Protein AF-A0A2G2YKX2-F1 (afdb_monomer)

InterPro domains:
  IPR011990 Tetratricopeptide-like helical domain superfamily [G3DSA:1.25.40.10] (75-185)
  IPR011990 Tetratricopeptide-like helical domain superfamily [SSF48452] (87-201)
  IPR019734 Tetratricopeptide repeat [PF00515] (93-121)
  IPR019734 Tetratricopeptide repeat [PS50005] (89-122)
  IPR019734 Tetratricopeptide repeat [PS50005] (154-187)
  IPR019734 Tetratricopeptide repeat [SM00028] (89-122)
  IPR019734 Tetratricopeptide repeat [SM00028] (123-153)
  IPR019734 Tetratricopeptide repeat [SM00028] (154-187)

Foldseek 3Di:
DPVVPVVVVVVVVVVVVVVVVVVVVVVVVVPPDDDDDDDDDDDDDDDDDDDDDDDDDDDDDDDDDDDDDDDPPPVVVVVPPDCPPPPALVVLQVQLVVCVVVVVLVSSLVSLVSSCVRPNELSSLLSNLVSCVSVVHQNLVSLVSSCVRPVLPLSSLQSNLSNCVSVVVLVSSLVSLVSSCVSPVPDVVSVVSNVVSVVVVVVVVVVVVVVVVVVVVPPDDDDDDDDDDDDDDDDDDDDDDDDDDDDDDDDDDDDDDDDDDD

Mean predicted aligned error: 20.54 Å

Structure (mmCIF, N/CA/C/O backbone):
data_AF-A0A2G2YKX2-F1
#
_entry.id   AF-A0A2G2YKX2-F1
#
loop_
_atom_site.group_PDB
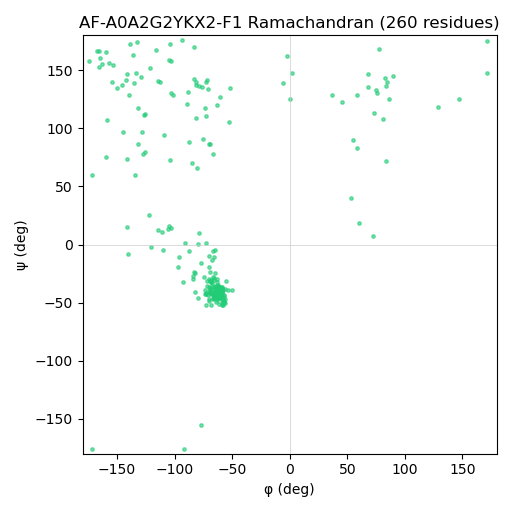_atom_site.id
_atom_site.type_symbol
_atom_site.label_atom_id
_atom_site.label_alt_id
_atom_site.label_comp_id
_atom_site.label_asym_id
_atom_site.label_entity_id
_atom_site.label_seq_id
_atom_site.pdbx_PDB_ins_code
_atom_site.Cartn_x
_atom_site.Cartn_y
_atom_site.Cartn_z
_atom_site.occupancy
_atom_site.B_iso_or_equiv
_atom_site.auth_seq_id
_atom_site.auth_comp_id
_atom_site.auth_asym_id
_atom_site.auth_atom_id
_atom_site.pdbx_PDB_model_num
ATOM 1 N N . MET A 1 1 ? -59.269 -16.363 -5.639 1.00 52.59 1 MET A N 1
ATOM 2 C CA . MET A 1 1 ? -58.514 -15.248 -6.258 1.00 52.59 1 MET A CA 1
ATOM 3 C C . MET A 1 1 ? -57.031 -15.591 -6.157 1.00 52.59 1 MET A C 1
ATOM 5 O O . MET A 1 1 ? -56.398 -15.170 -5.204 1.00 52.59 1 MET A O 1
ATOM 9 N N . GLU A 1 2 ? -56.490 -16.406 -7.067 1.00 57.94 2 GLU A N 1
ATOM 10 C CA . GLU A 1 2 ? -55.123 -16.969 -6.911 1.00 57.94 2 GLU A CA 1
ATOM 11 C C . GLU A 1 2 ? -54.152 -16.589 -8.044 1.00 57.94 2 GLU A C 1
ATOM 13 O O . GLU A 1 2 ? -52.959 -16.848 -7.960 1.00 57.94 2 GLU A O 1
ATOM 18 N N . ILE A 1 3 ? -54.629 -15.852 -9.052 1.00 59.69 3 ILE A N 1
ATOM 19 C CA . ILE A 1 3 ? -53.889 -15.482 -10.276 1.00 59.69 3 ILE A CA 1
ATOM 20 C C . ILE A 1 3 ? -52.683 -14.542 -10.000 1.00 59.69 3 ILE A C 1
ATOM 22 O O . ILE A 1 3 ? -51.842 -14.315 -10.865 1.00 59.69 3 ILE A O 1
ATOM 26 N N . SER A 1 4 ? -52.562 -13.992 -8.786 1.00 70.00 4 SER A N 1
ATOM 27 C CA . SER A 1 4 ? -51.547 -12.985 -8.435 1.00 70.00 4 SER A CA 1
ATOM 28 C C . SER A 1 4 ? -50.122 -13.532 -8.278 1.00 70.00 4 SER A C 1
ATOM 30 O O . SER A 1 4 ? -49.172 -12.771 -8.457 1.00 70.00 4 SER A O 1
ATOM 32 N N . SER A 1 5 ? -49.952 -14.805 -7.902 1.00 75.25 5 SER A N 1
ATOM 33 C CA . SER A 1 5 ? -48.622 -15.374 -7.613 1.00 75.25 5 SER A CA 1
ATOM 34 C C . SER A 1 5 ? -47.871 -15.749 -8.894 1.00 75.25 5 SER A C 1
ATOM 36 O O . SER A 1 5 ? -46.717 -15.364 -9.086 1.00 75.25 5 SER A O 1
ATOM 38 N N . ASP A 1 6 ? -48.556 -16.420 -9.822 1.00 82.00 6 ASP A N 1
ATOM 39 C CA . ASP A 1 6 ? -47.943 -16.945 -11.047 1.00 82.00 6 ASP A CA 1
ATOM 40 C C . ASP A 1 6 ? -47.476 -15.831 -11.990 1.00 82.00 6 ASP A C 1
ATOM 42 O O . ASP A 1 6 ? -46.405 -15.929 -12.586 1.00 82.00 6 ASP A O 1
ATOM 46 N N . ILE A 1 7 ? -48.226 -14.725 -12.063 1.00 86.38 7 ILE A N 1
ATOM 47 C CA . ILE A 1 7 ? -47.833 -13.535 -12.833 1.00 86.38 7 ILE A CA 1
ATOM 48 C C . ILE A 1 7 ? -46.569 -12.895 -12.237 1.00 86.38 7 ILE A C 1
ATOM 50 O O . ILE A 1 7 ? -45.682 -12.481 -12.983 1.00 86.38 7 ILE A O 1
ATOM 54 N N . CYS A 1 8 ? -46.450 -12.848 -10.906 1.00 82.00 8 CYS A N 1
ATOM 55 C CA . CYS A 1 8 ? -45.272 -12.301 -10.233 1.00 82.00 8 CYS A CA 1
ATOM 56 C C . CYS A 1 8 ? -44.025 -13.164 -10.502 1.00 82.00 8 CYS A C 1
ATOM 58 O O . CYS A 1 8 ? -42.977 -12.644 -10.889 1.00 82.00 8 CYS A O 1
ATOM 60 N N . ASN A 1 9 ? -44.166 -14.490 -10.407 1.00 86.00 9 ASN A N 1
ATOM 61 C CA . ASN A 1 9 ? -43.097 -15.442 -10.720 1.00 86.00 9 ASN A CA 1
ATOM 62 C C . ASN A 1 9 ? -42.684 -15.382 -12.203 1.00 86.00 9 ASN A C 1
ATOM 64 O O . ASN A 1 9 ? -41.491 -15.381 -12.508 1.00 86.00 9 ASN A O 1
ATOM 68 N N . ALA A 1 10 ? -43.643 -15.270 -13.129 1.00 89.94 10 ALA A N 1
ATOM 69 C CA . ALA A 1 10 ? -43.367 -15.133 -14.559 1.00 89.94 10 ALA A CA 1
ATOM 70 C C . ALA A 1 10 ? -42.617 -13.829 -14.891 1.00 89.94 10 ALA A C 1
ATOM 72 O O . ALA A 1 10 ? -41.662 -13.849 -15.669 1.00 89.94 10 ALA A O 1
ATOM 73 N N . LEU A 1 11 ? -42.998 -12.707 -14.268 1.00 90.69 11 LEU A N 1
ATOM 74 C CA . LEU A 1 11 ? -42.295 -11.426 -14.402 1.00 90.69 11 LEU A CA 1
ATOM 75 C C . LEU A 1 11 ? -40.868 -11.490 -13.841 1.00 90.69 11 LEU A C 1
ATOM 77 O O . LEU A 1 11 ? -39.947 -10.951 -14.456 1.00 90.69 11 LEU A O 1
ATOM 81 N N . TRP A 1 12 ? -40.663 -12.177 -12.714 1.00 91.06 12 TRP A N 1
ATOM 82 C CA . TRP A 1 12 ? -39.336 -12.347 -12.118 1.00 91.06 12 TRP A CA 1
ATOM 83 C C . TRP A 1 12 ? -38.421 -13.225 -12.987 1.00 91.06 12 TRP A C 1
ATOM 85 O O . TRP A 1 12 ? -37.267 -12.870 -13.220 1.00 91.06 12 TRP A O 1
ATOM 95 N N . MET A 1 13 ? -38.954 -14.307 -13.566 1.00 93.25 13 MET A N 1
ATOM 96 C CA . MET A 1 13 ? -38.232 -15.139 -14.537 1.00 93.25 13 MET A CA 1
ATOM 97 C C . MET A 1 13 ? -37.865 -14.368 -15.814 1.00 93.25 13 MET A C 1
ATOM 99 O O . MET A 1 13 ? -36.729 -14.460 -16.278 1.00 93.25 13 MET A O 1
ATOM 103 N N . LEU A 1 14 ? -38.785 -13.565 -16.362 1.00 93.81 14 LEU A N 1
ATOM 104 C CA . LEU A 1 14 ? -38.508 -12.693 -17.512 1.00 93.81 14 LEU A CA 1
ATOM 105 C C . LEU A 1 14 ? -37.400 -11.675 -17.209 1.00 93.81 14 LEU A C 1
ATOM 107 O O . LEU A 1 14 ? -36.503 -11.484 -18.030 1.00 93.81 14 LEU A O 1
ATOM 111 N N . LEU A 1 15 ? -37.420 -11.066 -16.020 1.00 94.06 15 LEU A N 1
ATOM 112 C CA . LEU A 1 15 ? -36.381 -10.135 -15.580 1.00 94.06 15 LEU A CA 1
ATOM 113 C C . LEU A 1 15 ? -35.004 -10.816 -15.490 1.00 94.06 15 LEU A C 1
ATOM 115 O O . LEU A 1 15 ? -34.021 -10.269 -15.989 1.00 94.06 15 LEU A O 1
ATOM 119 N N . LEU A 1 16 ? -34.934 -12.023 -14.919 1.00 93.94 16 LEU A N 1
ATOM 120 C CA . LEU A 1 16 ? -33.696 -12.808 -14.841 1.00 93.94 16 LEU A CA 1
ATOM 121 C C . LEU A 1 16 ? -33.158 -13.186 -16.232 1.00 93.94 16 LEU A C 1
ATOM 123 O O . LEU A 1 16 ? -31.957 -13.060 -16.470 1.00 93.94 16 LEU A O 1
ATOM 127 N N . PHE A 1 17 ? -34.028 -13.572 -17.171 1.00 94.44 17 PHE A N 1
ATOM 128 C CA . PHE A 1 17 ? -33.633 -13.856 -18.557 1.00 94.44 17 PHE A CA 1
ATOM 129 C C . PHE A 1 17 ? -33.062 -12.624 -19.273 1.00 94.44 17 PHE A C 1
ATOM 131 O O . PHE A 1 17 ? -32.029 -12.730 -19.937 1.00 94.44 17 PHE A O 1
ATOM 138 N N . VAL A 1 18 ? -33.679 -11.447 -19.110 1.00 94.94 18 VAL A N 1
ATOM 139 C CA . VAL A 1 18 ? -33.163 -10.192 -19.689 1.00 94.94 18 VAL A CA 1
ATOM 140 C C . VAL A 1 18 ? -31.805 -9.823 -19.083 1.00 94.94 18 VAL A C 1
ATOM 142 O O . VAL A 1 18 ? -30.887 -9.470 -19.821 1.00 94.94 18 VAL A O 1
ATOM 145 N N . ILE A 1 19 ? -31.634 -9.964 -17.764 1.00 94.06 19 ILE A N 1
ATOM 146 C CA . ILE A 1 19 ? -30.350 -9.708 -17.088 1.00 94.06 19 ILE A CA 1
ATOM 147 C C . ILE A 1 19 ? -29.257 -10.664 -17.595 1.00 94.06 19 ILE A C 1
ATOM 149 O O . ILE A 1 19 ? -28.168 -10.212 -17.945 1.00 94.06 19 ILE A O 1
ATOM 153 N N . MET A 1 20 ? -29.545 -11.966 -17.705 1.00 91.00 20 MET A N 1
ATOM 154 C CA . MET A 1 20 ? -28.597 -12.958 -18.235 1.00 91.00 20 MET A CA 1
ATOM 155 C C . MET A 1 20 ? -28.196 -12.658 -19.688 1.00 91.00 20 MET A C 1
ATOM 157 O O . MET A 1 20 ? -27.015 -12.741 -20.029 1.00 91.00 20 MET A O 1
ATOM 161 N N . PHE A 1 21 ? -29.153 -12.257 -20.532 1.00 93.62 21 PHE A N 1
ATOM 162 C CA . PHE A 1 21 ? -28.887 -11.893 -21.925 1.00 93.62 21 PHE A CA 1
ATOM 163 C C . PHE A 1 21 ? -28.009 -10.637 -22.039 1.00 93.62 21 PHE A C 1
ATOM 165 O O . PHE A 1 21 ? -27.052 -10.624 -22.813 1.00 93.62 21 PHE A O 1
ATOM 172 N N . LEU A 1 22 ? -28.270 -9.610 -21.222 1.00 91.38 22 LEU A N 1
ATOM 173 C CA . LEU A 1 22 ? -27.451 -8.393 -21.176 1.00 91.38 22 LEU A CA 1
ATOM 174 C C . LEU A 1 22 ? -26.022 -8.672 -20.685 1.00 91.38 22 LEU A C 1
ATOM 176 O O . LEU A 1 22 ? -25.074 -8.162 -21.276 1.00 91.38 22 LEU A O 1
ATOM 180 N N . ILE A 1 23 ? -25.844 -9.523 -19.667 1.00 88.50 23 ILE A N 1
ATOM 181 C CA . ILE A 1 23 ? -24.511 -9.939 -19.194 1.00 88.50 23 ILE A CA 1
ATOM 182 C C . ILE A 1 23 ? -23.748 -10.677 -20.305 1.00 88.50 23 ILE A C 1
ATOM 184 O O . ILE A 1 23 ? -22.579 -10.381 -20.549 1.00 88.50 23 ILE A O 1
ATOM 188 N N . SER A 1 24 ? -24.409 -11.592 -21.023 1.00 85.50 24 SER A N 1
ATOM 189 C CA . SER A 1 24 ? -23.789 -12.309 -22.144 1.00 85.50 24 SER A CA 1
ATOM 190 C C . SER A 1 24 ? -23.419 -11.377 -23.304 1.00 85.50 24 SER A C 1
ATOM 192 O O . SER A 1 24 ? -22.368 -11.563 -23.914 1.00 85.50 24 SER A O 1
ATOM 194 N N . ALA A 1 25 ? -24.245 -10.370 -23.604 1.00 83.31 25 ALA A N 1
ATOM 195 C CA . ALA A 1 25 ? -23.952 -9.375 -24.635 1.00 83.31 25 ALA A CA 1
ATOM 196 C C . ALA A 1 25 ? -22.748 -8.493 -24.257 1.00 83.31 25 ALA A C 1
ATOM 198 O O . ALA A 1 25 ? -21.866 -8.275 -25.086 1.00 83.31 25 ALA A O 1
ATOM 199 N N . VAL A 1 26 ? -22.661 -8.046 -22.998 1.00 82.25 26 VAL A N 1
ATOM 200 C CA . VAL A 1 26 ? -21.520 -7.258 -22.496 1.00 82.25 26 VAL A CA 1
ATOM 201 C C . VAL A 1 26 ? -20.217 -8.065 -22.545 1.00 82.25 26 VAL A C 1
ATOM 203 O O . VAL A 1 26 ? -19.212 -7.543 -23.016 1.00 82.25 26 VAL A O 1
ATOM 206 N N . LEU A 1 27 ? -20.235 -9.344 -22.152 1.00 74.38 27 LEU A N 1
ATOM 207 C CA . LEU A 1 27 ? -19.062 -10.229 -22.244 1.00 74.38 27 LEU A CA 1
ATOM 208 C C . LEU A 1 27 ? -18.637 -10.531 -23.692 1.00 74.38 27 LEU A C 1
ATOM 210 O O . LEU A 1 27 ? -17.460 -10.791 -23.947 1.00 74.38 27 LEU A O 1
ATOM 214 N N . CYS A 1 28 ? -19.575 -10.500 -24.643 1.00 72.31 28 CYS A N 1
ATOM 215 C CA . CYS A 1 28 ? -19.275 -10.677 -26.063 1.00 72.31 28 CYS A CA 1
ATOM 216 C C . CYS A 1 28 ? -18.586 -9.434 -26.653 1.00 72.31 28 CYS A C 1
ATOM 218 O O . CYS A 1 28 ? -17.628 -9.568 -27.408 1.00 72.31 28 CYS A O 1
ATOM 220 N N . LEU A 1 29 ? -19.0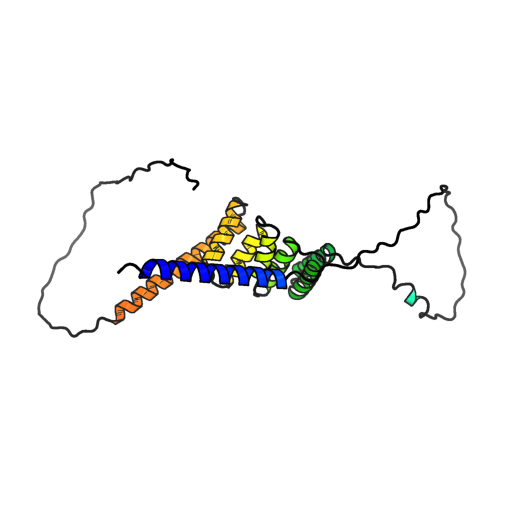16 -8.231 -26.251 1.00 68.62 29 LEU A N 1
ATOM 221 C CA . LEU A 1 29 ? -18.443 -6.953 -26.697 1.00 68.62 29 LEU A CA 1
ATOM 222 C C . LEU A 1 29 ? -17.029 -6.672 -26.152 1.00 68.62 29 LEU A C 1
ATOM 224 O O . LEU A 1 29 ? -16.381 -5.734 -26.605 1.00 68.62 29 LEU A O 1
ATOM 228 N N . THR A 1 30 ? -16.529 -7.470 -25.203 1.00 58.44 30 THR A N 1
ATOM 229 C CA . THR A 1 30 ? -15.171 -7.345 -24.642 1.00 58.44 30 THR A CA 1
ATOM 230 C C . THR A 1 30 ? -14.180 -8.390 -25.171 1.00 58.44 30 THR A C 1
ATOM 232 O O . THR A 1 30 ? -13.128 -8.581 -24.564 1.00 58.44 30 THR A O 1
ATOM 235 N N . ARG A 1 31 ? -14.503 -9.117 -26.256 1.00 51.22 31 ARG A N 1
ATOM 236 C CA . ARG A 1 31 ? -13.701 -10.263 -26.739 1.00 51.22 31 ARG A CA 1
ATOM 237 C C . ARG A 1 31 ? -13.185 -10.150 -28.183 1.00 51.22 31 ARG A C 1
ATOM 239 O O . ARG A 1 31 ? -12.881 -11.169 -28.798 1.00 51.22 31 ARG A O 1
ATOM 246 N N . GLU A 1 32 ? -13.028 -8.939 -28.703 1.00 51.12 32 GLU A N 1
ATOM 247 C CA . GLU A 1 32 ? -12.446 -8.691 -30.031 1.00 51.12 32 GLU A CA 1
ATOM 248 C C . GLU A 1 32 ? -11.293 -7.683 -29.946 1.00 51.12 32 GLU A C 1
ATOM 250 O O . GLU A 1 32 ? -11.481 -6.512 -30.240 1.00 51.12 32 GLU A O 1
ATOM 255 N N . ASP A 1 33 ? -10.113 -8.147 -29.505 1.00 42.50 33 ASP A N 1
ATOM 256 C CA . ASP A 1 33 ? -8.808 -7.552 -29.866 1.00 42.50 33 ASP A CA 1
ATOM 257 C C . ASP A 1 33 ? -7.621 -8.422 -29.381 1.00 42.50 33 ASP A C 1
ATOM 259 O O . ASP A 1 33 ? -6.797 -7.998 -28.573 1.00 42.50 33 ASP A O 1
ATOM 263 N N . TRP A 1 34 ? -7.522 -9.684 -29.837 1.00 43.91 34 TRP A N 1
ATOM 264 C CA . TRP A 1 34 ? -6.248 -10.438 -29.781 1.00 43.91 34 TRP A CA 1
ATOM 265 C C . TRP A 1 34 ? -6.187 -11.621 -30.765 1.00 43.91 34 TRP A C 1
ATOM 267 O O . TRP A 1 34 ? -6.279 -12.794 -30.400 1.00 43.91 34 TRP A O 1
ATOM 277 N N . SER A 1 35 ? -5.996 -11.308 -32.046 1.00 41.47 35 SER A N 1
ATOM 278 C CA . SER A 1 35 ? -5.557 -12.269 -33.065 1.00 41.47 35 SER A CA 1
ATOM 279 C C . SER A 1 35 ? -4.846 -11.539 -34.204 1.00 41.47 35 SER A C 1
ATOM 281 O O . SER A 1 35 ? -5.329 -10.499 -34.639 1.00 41.47 35 SER A O 1
ATOM 283 N N . HIS A 1 36 ? -3.752 -12.132 -34.704 1.00 36.31 36 HIS A N 1
ATOM 284 C CA . HIS A 1 36 ? -2.700 -11.527 -35.544 1.00 36.31 36 HIS A CA 1
ATOM 285 C C . HIS A 1 36 ? -1.726 -10.628 -34.741 1.00 36.31 36 HIS A C 1
ATOM 287 O O . HIS A 1 36 ? -2.158 -9.789 -33.965 1.00 36.31 36 HIS A O 1
ATOM 293 N N . THR A 1 37 ? -0.399 -10.759 -34.853 1.00 35.09 37 THR A N 1
ATOM 294 C CA . THR A 1 37 ? 0.427 -11.482 -35.842 1.00 35.09 37 THR A CA 1
ATOM 295 C C . THR A 1 37 ? 1.470 -12.400 -35.192 1.00 35.09 37 THR A C 1
ATOM 297 O O . THR A 1 37 ? 2.075 -12.074 -34.175 1.00 35.09 37 THR A O 1
ATOM 300 N N . SER A 1 38 ? 1.720 -13.550 -35.820 1.00 40.78 38 SER A N 1
ATOM 301 C CA . SER A 1 38 ? 2.745 -14.516 -35.414 1.00 40.78 38 SER A CA 1
ATOM 302 C C . SER A 1 38 ? 3.634 -14.879 -36.604 1.00 40.78 38 SER A C 1
ATOM 304 O O . SER A 1 38 ? 3.272 -15.769 -37.369 1.00 40.78 38 SER A O 1
ATOM 306 N N . GLU A 1 39 ? 4.799 -14.242 -36.747 1.00 35.72 39 GLU A N 1
ATOM 307 C CA . GLU A 1 39 ? 5.873 -14.732 -37.624 1.00 35.72 39 GLU A CA 1
ATOM 308 C C . GLU A 1 39 ? 7.252 -14.560 -36.965 1.00 35.72 39 GLU A C 1
ATOM 310 O O . GLU A 1 39 ? 7.609 -13.492 -36.471 1.00 35.72 39 GLU A O 1
ATOM 315 N N . LEU A 1 40 ? 8.017 -15.654 -36.952 1.00 39.09 40 LEU A N 1
ATOM 316 C CA . LEU A 1 40 ? 9.399 -15.760 -36.479 1.00 39.09 40 LEU A CA 1
ATOM 317 C C . LEU A 1 40 ? 10.342 -15.796 -37.692 1.00 39.09 40 LEU A C 1
ATOM 319 O O . LEU A 1 40 ? 10.160 -16.670 -38.542 1.00 39.09 40 LEU A O 1
ATOM 323 N N . PRO A 1 41 ? 11.409 -14.980 -37.746 1.00 39.78 41 PRO A N 1
ATOM 324 C CA . PRO A 1 41 ? 12.540 -15.230 -38.629 1.00 39.78 41 PRO A CA 1
ATOM 325 C C . PRO A 1 41 ? 13.577 -16.132 -37.940 1.00 39.78 41 PRO A C 1
ATOM 327 O O . PRO A 1 41 ? 14.001 -15.893 -36.810 1.00 39.78 41 PRO A O 1
ATOM 330 N N . THR A 1 42 ? 14.008 -17.173 -38.646 1.00 36.06 42 THR A N 1
ATOM 331 C CA . THR A 1 42 ? 15.007 -18.158 -38.204 1.00 36.06 42 THR A CA 1
ATOM 332 C C . THR A 1 42 ? 16.431 -17.599 -38.151 1.00 36.06 42 THR A C 1
ATOM 334 O O . THR A 1 42 ? 16.861 -16.913 -39.078 1.00 36.06 42 THR A O 1
ATOM 337 N N . SER A 1 43 ? 17.212 -17.986 -37.138 1.00 34.50 43 SER A N 1
ATOM 338 C CA . SER A 1 43 ? 18.651 -17.702 -37.057 1.00 34.50 43 SER A CA 1
ATOM 339 C C . SER A 1 43 ? 19.506 -18.715 -37.849 1.00 34.50 43 SER A C 1
ATOM 341 O O . SER A 1 43 ? 19.216 -19.915 -37.818 1.00 34.50 43 SER A O 1
ATOM 343 N N . PRO A 1 44 ? 20.596 -18.290 -38.523 1.00 41.25 44 PRO A N 1
ATOM 344 C CA . PRO A 1 44 ? 21.577 -19.207 -39.100 1.00 41.25 44 PRO A CA 1
ATOM 345 C C . PRO A 1 44 ? 22.577 -19.711 -38.048 1.00 41.25 44 PRO A C 1
ATOM 347 O O . PRO A 1 44 ? 23.106 -18.943 -37.247 1.00 41.25 44 PRO A O 1
ATOM 350 N N . GLN A 1 45 ? 22.886 -21.006 -38.096 1.00 32.34 45 GLN A N 1
ATOM 351 C CA . GLN A 1 45 ? 23.954 -21.634 -37.312 1.00 32.34 45 GLN A CA 1
ATOM 352 C C . GLN A 1 45 ? 25.328 -21.371 -37.951 1.00 32.34 45 GLN A C 1
ATOM 354 O O . GLN A 1 45 ? 25.491 -21.584 -39.151 1.00 32.34 45 GLN A O 1
ATOM 359 N N . VAL A 1 46 ? 26.345 -21.031 -37.149 1.00 36.28 46 VAL A N 1
ATOM 360 C CA . VAL A 1 46 ? 27.762 -21.126 -37.549 1.00 36.28 46 VAL A CA 1
ATOM 361 C C . VAL A 1 46 ? 28.547 -21.830 -36.445 1.00 36.28 46 VAL A C 1
ATOM 363 O O . VAL A 1 46 ? 28.645 -21.339 -35.324 1.00 36.28 46 VAL A O 1
ATOM 366 N N . ASN A 1 47 ? 29.114 -22.991 -36.776 1.00 31.92 47 ASN A N 1
ATOM 367 C CA . ASN A 1 47 ? 29.919 -23.804 -35.870 1.00 31.92 47 ASN A CA 1
ATOM 368 C C . ASN A 1 47 ? 31.419 -23.636 -36.145 1.00 31.92 47 ASN A C 1
ATOM 370 O O . ASN A 1 47 ? 31.869 -23.916 -37.250 1.00 31.92 47 ASN A O 1
ATOM 374 N N . GLY A 1 48 ? 32.176 -23.336 -35.085 1.00 30.58 48 GLY A N 1
ATOM 375 C CA . GLY A 1 48 ? 33.558 -23.788 -34.878 1.00 30.58 48 GLY A CA 1
ATOM 376 C C . GLY A 1 48 ? 34.690 -23.130 -35.682 1.00 30.58 48 GLY A C 1
ATOM 377 O O . GLY A 1 48 ? 34.692 -23.105 -36.905 1.00 30.58 48 GLY A O 1
ATOM 378 N N . THR A 1 49 ? 35.770 -22.763 -34.981 1.00 31.91 49 THR A N 1
ATOM 379 C CA . THR A 1 49 ? 37.066 -23.483 -35.036 1.00 31.91 49 THR A CA 1
ATOM 380 C C . THR A 1 49 ? 37.953 -23.045 -33.851 1.00 31.91 49 THR A C 1
ATOM 382 O O . THR A 1 49 ? 37.666 -22.064 -33.169 1.00 31.91 49 THR A O 1
ATOM 385 N N . ARG A 1 50 ? 38.959 -23.861 -33.515 1.00 33.09 50 ARG A N 1
ATOM 386 C CA . ARG A 1 50 ? 39.805 -23.823 -32.304 1.00 33.09 50 ARG A CA 1
ATOM 387 C C . ARG A 1 50 ? 41.202 -23.233 -32.623 1.00 33.09 50 ARG A C 1
ATOM 389 O O . ARG A 1 50 ? 41.558 -23.170 -33.792 1.00 33.09 50 ARG A O 1
ATOM 396 N N . VAL A 1 51 ? 42.027 -22.995 -31.584 1.00 30.89 51 VAL A N 1
ATOM 397 C CA . VAL A 1 51 ? 43.484 -22.647 -31.610 1.00 30.89 51 VAL A CA 1
ATOM 398 C C . VAL A 1 51 ? 43.769 -21.143 -31.841 1.00 30.89 51 VAL A C 1
ATOM 400 O O . VAL A 1 51 ? 43.126 -20.535 -32.679 1.00 30.89 51 VAL A O 1
ATOM 403 N N . GLY A 1 52 ? 44.690 -20.459 -31.138 1.00 31.38 52 GLY A N 1
ATOM 404 C CA . GLY A 1 52 ? 45.614 -20.853 -30.053 1.00 31.38 52 GLY A CA 1
ATOM 405 C C . GLY A 1 52 ? 46.353 -19.643 -29.422 1.00 31.38 52 GLY A C 1
ATOM 406 O O . GLY A 1 52 ? 46.077 -18.502 -29.773 1.00 31.38 52 GLY A O 1
ATOM 407 N N . LYS A 1 53 ? 47.286 -19.886 -28.483 1.00 33.66 53 LYS A N 1
ATOM 408 C CA . LYS A 1 53 ? 48.066 -18.877 -27.711 1.00 33.66 53 LYS A CA 1
ATOM 409 C C . LYS A 1 53 ? 49.561 -18.940 -28.102 1.00 33.66 53 LYS A C 1
ATOM 411 O O . LYS A 1 53 ? 50.045 -20.057 -28.281 1.00 33.66 53 LYS A O 1
ATOM 416 N N . PRO A 1 54 ? 50.290 -17.811 -28.245 1.00 39.69 54 PRO A N 1
ATOM 417 C CA . PRO A 1 54 ? 51.355 -17.421 -27.281 1.00 39.69 54 PRO A CA 1
ATOM 418 C C . PRO A 1 54 ? 51.400 -15.884 -27.019 1.00 39.69 54 PRO A C 1
ATOM 420 O O . PRO A 1 54 ? 51.010 -15.105 -27.874 1.00 39.69 54 PRO A O 1
ATOM 423 N N . THR A 1 55 ? 51.642 -15.351 -25.811 1.00 28.95 55 THR A N 1
ATOM 424 C CA . THR A 1 55 ? 52.899 -15.216 -25.018 1.00 28.95 55 THR A CA 1
ATOM 425 C C . THR A 1 55 ? 53.819 -14.030 -25.423 1.00 28.95 55 THR A C 1
ATOM 427 O O . THR A 1 55 ? 54.472 -14.075 -26.452 1.00 28.95 55 THR A O 1
ATOM 430 N N . SER A 1 56 ? 53.846 -13.007 -24.546 1.00 33.69 56 SER A N 1
ATOM 431 C CA . SER A 1 56 ? 54.776 -11.862 -24.302 1.00 33.69 56 SER A CA 1
ATOM 432 C C . SER A 1 56 ? 56.032 -11.577 -25.160 1.00 33.69 56 SER A C 1
ATOM 434 O O . SER A 1 56 ? 56.790 -12.502 -25.427 1.00 33.69 56 SER A O 1
ATOM 436 N N . ILE A 1 57 ? 56.376 -10.276 -25.319 1.00 27.52 57 ILE A N 1
ATOM 437 C CA . ILE A 1 57 ? 57.631 -9.581 -24.870 1.00 27.52 57 ILE A CA 1
ATOM 438 C C . ILE A 1 57 ? 57.706 -8.139 -25.452 1.00 27.52 57 ILE A C 1
ATOM 440 O O . ILE A 1 57 ? 57.306 -7.935 -26.591 1.00 27.52 57 ILE A O 1
ATOM 444 N N . GLY A 1 58 ? 58.305 -7.173 -24.725 1.00 28.41 58 GLY A N 1
ATOM 445 C CA . GLY A 1 58 ? 59.071 -6.064 -25.347 1.00 28.41 58 GLY A CA 1
ATOM 446 C C . GLY A 1 58 ? 58.744 -4.615 -24.931 1.00 28.41 58 GLY A C 1
ATOM 447 O O . GLY A 1 58 ? 57.668 -4.113 -25.230 1.00 28.41 58 GLY A O 1
ATOM 448 N N . SER A 1 59 ? 59.726 -3.912 -24.346 1.00 28.28 59 SER A N 1
ATOM 449 C CA . SER A 1 59 ? 59.715 -2.456 -24.081 1.00 28.28 59 SER A CA 1
ATOM 450 C C . SER A 1 59 ? 60.788 -1.735 -24.914 1.00 28.28 59 SER A C 1
ATOM 452 O O . SER A 1 59 ? 61.903 -2.245 -24.985 1.00 28.28 59 SER A O 1
ATOM 454 N N . ALA A 1 60 ? 60.511 -0.536 -25.453 1.00 27.78 60 ALA A N 1
ATOM 455 C CA . ALA A 1 60 ? 61.502 0.471 -25.900 1.00 27.78 60 ALA A CA 1
ATOM 456 C C . ALA A 1 60 ? 60.818 1.837 -26.180 1.00 27.78 60 ALA A C 1
ATOM 458 O O . ALA A 1 60 ? 59.591 1.895 -26.221 1.00 27.78 60 ALA A O 1
ATOM 459 N N . ALA A 1 61 ? 61.579 2.936 -26.337 1.00 26.58 61 ALA A N 1
ATOM 460 C CA . ALA A 1 61 ? 61.060 4.313 -26.232 1.00 26.58 61 ALA A CA 1
ATOM 461 C C . ALA A 1 61 ? 61.478 5.307 -27.351 1.00 26.58 61 ALA A C 1
ATOM 463 O O . ALA A 1 61 ? 62.625 5.293 -27.788 1.00 26.58 61 ALA A O 1
ATOM 464 N N . GLY A 1 62 ? 60.567 6.250 -27.666 1.00 28.88 62 GLY A N 1
ATOM 465 C CA . GLY A 1 62 ? 60.789 7.570 -28.313 1.00 28.88 62 GLY A CA 1
ATOM 466 C C . GLY A 1 62 ? 61.024 7.608 -29.842 1.00 28.88 62 GLY A C 1
ATOM 467 O O . GLY A 1 62 ? 61.301 6.560 -30.421 1.00 28.88 62 GLY A O 1
ATOM 468 N N . PRO A 1 63 ? 60.994 8.795 -30.511 1.00 39.44 63 PRO A N 1
ATOM 469 C CA . PRO A 1 63 ? 60.579 10.137 -30.050 1.00 39.44 63 PRO A CA 1
ATOM 470 C C . PRO A 1 63 ? 59.618 10.937 -31.005 1.00 39.44 63 PRO A C 1
ATOM 472 O O . PRO A 1 63 ? 59.318 10.517 -32.113 1.00 39.44 63 PRO A O 1
ATOM 475 N N . TYR A 1 64 ? 59.158 12.106 -30.526 1.00 26.81 64 TYR A N 1
ATOM 476 C CA . TYR A 1 64 ? 58.347 13.224 -31.097 1.00 26.81 64 TYR A CA 1
ATOM 477 C C . TYR A 1 64 ? 57.922 13.299 -32.593 1.00 26.81 64 TYR A C 1
ATOM 479 O O . TYR A 1 64 ? 58.775 13.254 -33.475 1.00 26.81 64 TYR A O 1
ATOM 487 N N . ASN A 1 65 ? 56.664 13.722 -32.853 1.00 31.56 65 ASN A N 1
ATOM 488 C CA . ASN A 1 65 ? 56.354 15.019 -33.513 1.00 31.56 65 ASN A CA 1
ATOM 489 C C . ASN A 1 65 ? 54.892 15.498 -33.256 1.00 31.56 65 ASN A C 1
ATOM 491 O O . ASN A 1 65 ? 54.069 14.731 -32.761 1.00 31.56 65 ASN A O 1
ATOM 495 N N . TYR A 1 66 ? 54.589 16.769 -33.553 1.00 26.34 66 TYR A N 1
ATOM 496 C CA . TYR A 1 66 ? 53.370 17.518 -33.190 1.00 26.34 66 TYR A CA 1
ATOM 497 C C . TYR A 1 66 ? 52.618 18.046 -34.434 1.00 26.34 66 TYR A C 1
ATOM 499 O O . TYR A 1 66 ? 53.263 18.392 -35.421 1.00 26.34 66 TYR A O 1
ATOM 507 N N . SER A 1 67 ? 51.285 18.210 -34.333 1.00 32.50 67 SER A N 1
ATOM 508 C CA . SER A 1 67 ? 50.351 18.783 -35.343 1.00 32.50 67 SER A CA 1
ATOM 509 C C . SER A 1 67 ? 50.148 17.945 -36.637 1.00 32.50 67 SER A C 1
ATOM 511 O O . SER A 1 67 ? 51.051 17.230 -37.048 1.00 32.50 67 SER A O 1
ATOM 513 N N . GLU A 1 68 ? 48.984 17.894 -37.306 1.00 31.38 68 GLU A N 1
ATOM 514 C CA . GLU A 1 68 ? 47.734 18.683 -37.237 1.00 31.38 68 GLU A CA 1
ATOM 515 C C . GLU A 1 68 ? 46.445 17.816 -37.343 1.00 31.38 68 GLU A C 1
ATOM 517 O O . GLU A 1 68 ? 46.485 16.648 -37.720 1.00 31.38 68 GLU A O 1
ATOM 522 N N . ASN A 1 69 ? 45.290 18.471 -37.134 1.00 32.91 69 ASN A N 1
ATOM 523 C CA . ASN A 1 69 ? 43.964 18.150 -37.700 1.00 32.91 69 ASN A CA 1
ATOM 524 C C . ASN A 1 69 ? 43.079 17.072 -37.016 1.00 32.91 69 ASN A C 1
ATOM 526 O O . ASN A 1 69 ? 42.792 16.006 -37.559 1.00 32.91 69 ASN A O 1
ATOM 530 N N . TYR A 1 70 ? 42.536 17.420 -35.841 1.00 38.53 70 TYR A N 1
ATOM 531 C CA . TYR A 1 70 ? 41.378 16.742 -35.236 1.00 38.53 70 TYR A CA 1
ATOM 532 C C . TYR A 1 70 ? 40.070 17.107 -35.969 1.00 38.53 70 TYR A C 1
ATOM 534 O O . TYR A 1 70 ? 39.620 18.248 -35.892 1.00 38.53 70 TYR A O 1
ATOM 542 N N . ASN A 1 71 ? 39.401 16.121 -36.576 1.00 43.56 71 ASN A N 1
ATOM 543 C CA . ASN A 1 71 ? 37.999 16.210 -37.010 1.00 43.56 71 ASN A CA 1
ATOM 544 C C . ASN A 1 71 ? 37.124 15.311 -36.107 1.00 43.56 71 ASN A C 1
ATOM 546 O O . ASN A 1 71 ? 37.006 14.117 -36.381 1.00 43.56 71 ASN A O 1
ATOM 550 N N . PRO A 1 72 ? 36.494 15.831 -35.034 1.00 45.34 72 PRO A N 1
ATOM 551 C CA . PRO A 1 72 ? 35.833 15.008 -34.009 1.00 45.34 72 PRO A CA 1
ATOM 552 C C . PRO A 1 72 ? 34.440 14.471 -34.404 1.00 45.34 72 PRO A C 1
ATOM 554 O O . PRO A 1 72 ? 33.719 13.954 -33.557 1.00 45.34 72 PRO A O 1
ATOM 557 N N . ILE A 1 73 ? 34.030 14.598 -35.671 1.00 49.25 73 ILE A N 1
ATOM 558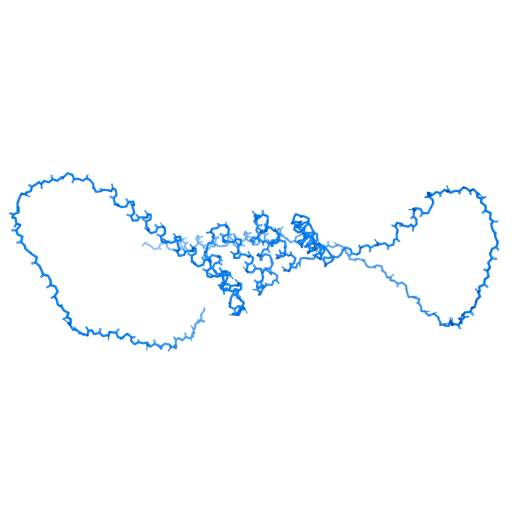 C CA . ILE A 1 73 ? 32.643 14.349 -36.111 1.00 49.25 73 ILE A CA 1
ATOM 559 C C . ILE A 1 73 ? 32.436 12.935 -36.690 1.00 49.25 73 ILE A C 1
ATOM 561 O O . ILE A 1 73 ? 31.314 12.438 -36.687 1.00 49.25 73 ILE A O 1
ATOM 565 N N . SER A 1 74 ? 33.491 12.229 -37.118 1.00 47.97 74 SER A N 1
ATOM 566 C CA . SER A 1 74 ? 33.366 10.840 -37.601 1.00 47.97 74 SER A CA 1
ATOM 567 C C . SER A 1 74 ? 33.391 9.789 -36.485 1.00 47.97 74 SER A C 1
ATOM 569 O O . SER A 1 74 ? 32.753 8.749 -36.626 1.00 47.97 74 SER A O 1
ATOM 571 N N . HIS A 1 75 ? 34.076 10.050 -35.365 1.00 43.75 75 HIS A N 1
ATOM 572 C CA . HIS A 1 75 ? 34.174 9.088 -34.256 1.00 43.75 75 HIS A CA 1
ATOM 573 C C . HIS A 1 75 ? 32.975 9.149 -33.293 1.00 43.75 75 HIS A C 1
ATOM 575 O O . HIS A 1 75 ? 32.581 8.129 -32.733 1.00 43.75 75 HIS A O 1
ATOM 581 N N . LEU A 1 76 ? 32.319 10.312 -33.180 1.00 45.41 76 LEU A N 1
ATOM 582 C CA . LEU A 1 76 ? 31.155 10.513 -32.305 1.00 45.41 76 LEU A CA 1
ATOM 583 C C . LEU A 1 76 ? 29.899 9.733 -32.758 1.00 45.41 76 LEU A C 1
ATOM 585 O O . LEU A 1 76 ? 28.960 9.577 -31.988 1.00 45.41 76 LEU A O 1
ATOM 589 N N . SER A 1 77 ? 29.893 9.204 -33.987 1.00 51.41 77 SER A N 1
ATOM 590 C CA . SER A 1 77 ? 28.847 8.303 -34.498 1.00 51.41 77 SER A CA 1
ATOM 591 C C . SER A 1 77 ? 29.050 6.837 -34.072 1.00 51.41 77 SER A C 1
ATOM 593 O O . SER A 1 77 ? 28.093 6.071 -34.009 1.00 51.41 77 SER A O 1
ATOM 595 N N . SER A 1 78 ? 30.288 6.430 -33.760 1.00 52.44 78 SER A N 1
ATOM 596 C CA . SER A 1 78 ? 30.627 5.031 -33.446 1.00 52.44 78 SER A CA 1
ATOM 597 C C . SER A 1 78 ? 30.657 4.720 -31.946 1.00 52.44 78 SER A C 1
ATOM 599 O O . SER A 1 78 ? 30.725 3.553 -31.572 1.00 52.44 78 SER A O 1
ATOM 601 N N . GLU A 1 79 ? 30.605 5.744 -31.095 1.00 45.44 79 GLU A N 1
ATOM 602 C CA . GLU A 1 79 ? 30.658 5.634 -29.627 1.00 45.44 79 GLU A CA 1
ATOM 603 C C . GLU A 1 79 ? 29.268 5.845 -28.982 1.00 45.44 79 GLU A C 1
ATOM 605 O O . GLU A 1 79 ? 29.139 6.058 -27.782 1.00 45.44 79 GLU A O 1
ATOM 610 N N 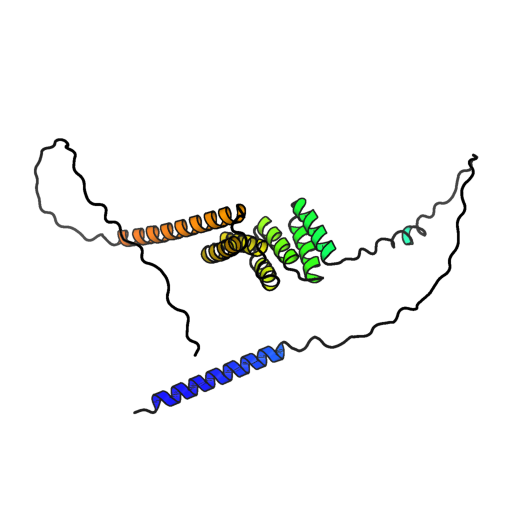. LEU A 1 80 ? 28.208 5.767 -29.801 1.00 47.88 80 LEU A N 1
ATOM 611 C CA . LEU A 1 80 ? 26.792 5.868 -29.413 1.00 47.88 80 LEU A CA 1
ATOM 612 C C . LEU A 1 80 ? 26.020 4.537 -29.546 1.00 47.88 80 LEU A C 1
ATOM 614 O O . LEU A 1 80 ? 24.796 4.521 -29.437 1.00 47.88 80 LEU A O 1
ATOM 618 N N . VAL A 1 81 ? 26.715 3.416 -29.777 1.00 51.38 81 VAL A N 1
ATOM 619 C CA . VAL A 1 81 ? 26.105 2.082 -29.960 1.00 51.38 81 VAL A CA 1
ATOM 620 C C . VAL A 1 81 ? 26.851 1.017 -29.143 1.00 51.38 81 VAL A C 1
ATOM 622 O O . VAL A 1 81 ? 27.394 0.056 -29.683 1.00 51.38 81 VAL A O 1
ATOM 625 N N . SER A 1 82 ? 26.900 1.186 -27.819 1.00 48.91 82 SER A N 1
ATOM 626 C CA . SER A 1 82 ? 27.417 0.149 -26.904 1.00 48.91 82 SER A CA 1
ATOM 627 C C . SER A 1 82 ? 26.654 0.010 -25.585 1.00 48.91 82 SER A C 1
ATOM 629 O O . SER A 1 82 ? 27.136 -0.654 -24.676 1.00 48.91 82 SER A O 1
ATOM 631 N N . GLU A 1 83 ? 25.455 0.584 -25.483 1.00 49.91 83 GLU A N 1
ATOM 632 C CA . GLU A 1 83 ? 24.522 0.340 -24.379 1.00 49.91 83 GLU A CA 1
ATOM 633 C C . GLU A 1 83 ? 23.096 0.288 -24.931 1.00 49.91 83 GLU A C 1
ATOM 635 O O . GLU A 1 83 ? 22.266 1.179 -24.743 1.00 49.91 83 GLU A O 1
ATOM 640 N N . GLU A 1 84 ? 22.804 -0.819 -25.619 1.00 53.38 84 GLU A N 1
ATOM 641 C CA . GLU A 1 84 ? 21.433 -1.292 -25.786 1.00 53.38 84 GLU A CA 1
ATOM 642 C C . GLU A 1 84 ? 20.924 -1.710 -24.398 1.00 53.38 84 GLU A C 1
ATOM 644 O O . GLU A 1 84 ? 20.941 -2.879 -24.008 1.00 53.38 84 GLU A O 1
ATOM 649 N N . ASN A 1 85 ? 20.555 -0.700 -23.602 1.00 57.94 85 ASN A N 1
ATOM 650 C CA . ASN A 1 85 ? 19.909 -0.859 -22.312 1.00 57.94 85 ASN A CA 1
ATOM 651 C C . ASN A 1 85 ? 18.695 -1.754 -22.534 1.00 57.94 85 ASN A C 1
ATOM 653 O O . ASN A 1 85 ? 17.690 -1.323 -23.094 1.00 57.94 85 ASN A O 1
ATOM 657 N N . ASN A 1 86 ? 18.794 -3.012 -22.109 1.00 66.38 86 ASN A N 1
ATOM 658 C CA . ASN A 1 86 ? 17.691 -3.953 -22.176 1.00 66.38 86 ASN A CA 1
ATOM 659 C C . ASN A 1 86 ? 16.641 -3.502 -21.148 1.00 66.38 86 ASN A C 1
ATOM 661 O O . ASN A 1 86 ? 16.679 -3.904 -19.982 1.00 66.38 86 ASN A O 1
ATOM 665 N N . ILE A 1 87 ? 15.752 -2.592 -21.566 1.00 80.12 87 ILE A N 1
ATOM 666 C CA . ILE A 1 87 ? 14.670 -2.048 -20.743 1.00 80.12 87 ILE A CA 1
ATOM 667 C C . ILE A 1 87 ? 13.659 -3.172 -20.512 1.00 80.12 87 ILE A C 1
ATOM 669 O O . ILE A 1 87 ? 12.690 -3.349 -21.245 1.00 80.12 87 ILE A O 1
ATOM 673 N N . ASN A 1 88 ? 13.912 -3.957 -19.472 1.00 91.94 88 ASN A N 1
ATOM 674 C CA . ASN A 1 88 ? 13.002 -4.967 -18.964 1.00 91.94 88 ASN A CA 1
ATOM 675 C C . ASN A 1 88 ? 12.348 -4.494 -17.661 1.00 91.94 88 ASN A C 1
ATOM 677 O O . ASN A 1 88 ? 12.872 -3.641 -16.936 1.00 91.94 88 ASN A O 1
ATOM 681 N N . ALA A 1 89 ? 11.201 -5.092 -17.335 1.00 94.69 89 ALA A N 1
ATOM 682 C CA . ALA A 1 89 ? 10.407 -4.722 -16.167 1.00 94.69 89 ALA A CA 1
ATOM 683 C C . ALA A 1 89 ? 11.196 -4.773 -14.845 1.00 94.69 89 ALA A C 1
ATOM 685 O O . ALA A 1 89 ? 10.921 -3.993 -13.930 1.00 94.69 89 ALA A O 1
ATOM 686 N N . ASN A 1 90 ? 12.182 -5.670 -14.730 1.00 95.75 90 ASN A N 1
ATOM 687 C CA . ASN A 1 90 ? 12.989 -5.806 -13.524 1.00 95.75 90 ASN A CA 1
ATOM 688 C C . ASN A 1 90 ? 13.972 -4.635 -13.358 1.00 95.75 90 ASN A C 1
ATOM 690 O O . ASN A 1 90 ? 14.076 -4.105 -12.253 1.00 95.75 90 ASN A O 1
ATOM 694 N N . SER A 1 91 ? 14.619 -4.204 -14.449 1.00 95.75 91 SER A N 1
ATOM 695 C CA . SER A 1 91 ? 15.504 -3.030 -14.492 1.00 95.75 91 SER A CA 1
ATOM 696 C C . SER A 1 91 ? 14.764 -1.756 -14.070 1.00 95.75 91 SER A C 1
ATOM 698 O O . SER A 1 91 ? 15.174 -1.080 -13.128 1.00 95.75 91 SER A O 1
ATOM 700 N N . GLU A 1 92 ? 13.593 -1.498 -14.660 1.00 97.56 92 GLU A N 1
ATOM 701 C CA . GLU A 1 92 ? 12.749 -0.345 -14.310 1.00 97.56 92 GLU A CA 1
ATOM 702 C C . GLU A 1 92 ? 12.264 -0.380 -12.851 1.00 97.56 92 GLU A C 1
ATOM 704 O O . GLU A 1 92 ? 12.232 0.644 -12.165 1.00 97.56 92 GLU A O 1
ATOM 709 N N . LYS A 1 93 ? 11.951 -1.569 -12.317 1.00 97.81 93 LYS A N 1
ATOM 710 C CA . LYS A 1 93 ? 11.622 -1.727 -10.892 1.00 97.81 93 LYS A CA 1
ATOM 711 C C . LYS A 1 93 ? 12.813 -1.388 -9.991 1.00 97.81 93 LYS A C 1
ATOM 713 O O . LYS A 1 93 ? 12.611 -0.737 -8.968 1.00 97.81 93 LYS A O 1
ATOM 718 N N . GLU A 1 94 ? 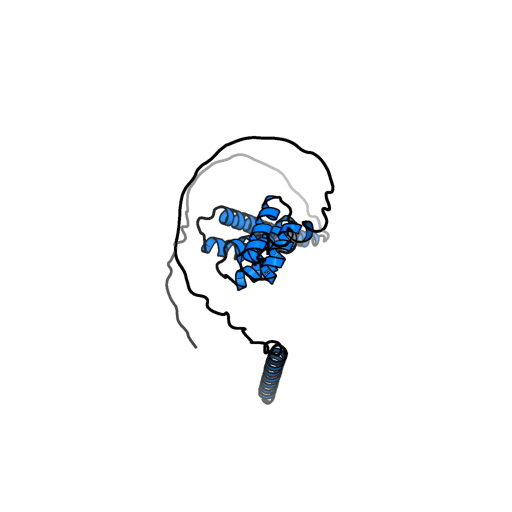14.024 -1.840 -10.316 1.00 98.00 94 GLU A N 1
ATOM 719 C CA . GLU A 1 94 ? 15.205 -1.525 -9.498 1.00 98.00 94 GLU A CA 1
ATOM 720 C C . GLU A 1 94 ? 15.596 -0.046 -9.600 1.00 98.00 94 GLU A C 1
ATOM 722 O O . GLU A 1 94 ? 15.870 0.575 -8.575 1.00 98.00 94 GLU A O 1
ATOM 727 N N . LEU A 1 95 ? 15.483 0.573 -10.778 1.00 97.69 95 LEU A N 1
ATOM 728 C CA . LEU A 1 95 ? 15.638 2.023 -10.927 1.00 97.69 95 LEU A CA 1
ATOM 729 C C . LEU A 1 95 ? 14.622 2.792 -10.059 1.00 97.69 95 LEU A C 1
ATOM 731 O O . LEU A 1 95 ? 14.984 3.741 -9.358 1.00 97.69 95 LEU A O 1
ATOM 735 N N . GLY A 1 96 ? 13.367 2.331 -10.019 1.00 98.38 96 GLY A N 1
ATOM 736 C CA . GLY A 1 96 ? 12.349 2.846 -9.100 1.00 98.38 96 GLY A CA 1
ATOM 737 C C . GLY A 1 96 ? 12.721 2.675 -7.623 1.00 98.38 96 GLY A C 1
ATOM 738 O O . GLY A 1 96 ? 12.504 3.591 -6.830 1.00 98.38 96 GLY A O 1
ATOM 739 N N . ASN A 1 97 ? 13.347 1.552 -7.249 1.00 98.50 97 ASN A N 1
ATOM 740 C CA . ASN A 1 97 ? 13.857 1.330 -5.892 1.00 98.50 97 ASN A CA 1
ATOM 741 C C . ASN A 1 97 ? 14.983 2.315 -5.528 1.00 98.50 97 ASN A C 1
ATOM 743 O O . ASN A 1 97 ? 15.000 2.809 -4.397 1.00 98.50 97 ASN A O 1
ATOM 747 N N . GLU A 1 98 ? 15.887 2.649 -6.454 1.00 98.62 98 GLU A N 1
ATOM 748 C CA . GLU A 1 98 ? 16.930 3.658 -6.216 1.00 98.62 98 GLU A CA 1
ATOM 749 C C . GLU A 1 98 ? 16.344 5.065 -6.048 1.00 98.62 98 GLU A C 1
ATOM 751 O O . GLU A 1 98 ? 16.644 5.743 -5.061 1.00 98.62 98 GLU A O 1
ATOM 756 N N . PHE A 1 99 ? 15.423 5.489 -6.921 1.00 98.69 99 PHE A N 1
ATOM 757 C CA . PHE A 1 99 ? 14.710 6.757 -6.731 1.00 98.69 99 PHE A CA 1
ATOM 758 C C . PHE A 1 99 ? 13.931 6.792 -5.406 1.00 98.69 99 PHE A C 1
ATOM 760 O O . PHE A 1 99 ? 13.956 7.802 -4.696 1.00 98.69 99 PHE A O 1
ATOM 767 N N . PHE A 1 100 ? 13.316 5.678 -5.000 1.00 98.50 100 PHE A N 1
ATOM 768 C CA . PHE A 1 100 ? 12.627 5.576 -3.715 1.00 98.50 100 PHE A CA 1
ATOM 769 C C . PHE A 1 100 ? 13.584 5.744 -2.519 1.00 98.50 100 PHE A C 1
ATOM 771 O O . PHE A 1 100 ? 13.264 6.484 -1.583 1.00 98.50 100 PHE A O 1
ATOM 778 N N . LYS A 1 101 ? 14.778 5.130 -2.550 1.00 98.56 101 LYS A N 1
ATOM 779 C CA . LYS A 1 101 ? 15.833 5.329 -1.530 1.00 98.56 101 LYS A CA 1
ATOM 780 C C . LYS A 1 101 ? 16.285 6.791 -1.460 1.00 98.56 101 LYS A C 1
ATOM 782 O O . LYS A 1 101 ? 16.455 7.327 -0.365 1.00 98.56 101 LYS A O 1
ATOM 787 N N . LEU A 1 102 ? 16.399 7.456 -2.612 1.00 98.31 102 LEU A N 1
ATOM 788 C CA . LEU A 1 102 ? 16.703 8.887 -2.734 1.00 98.31 102 LEU A CA 1
ATOM 789 C C . LEU A 1 102 ? 15.530 9.811 -2.337 1.00 98.31 102 LEU A C 1
ATOM 791 O O . LEU A 1 102 ? 15.669 11.030 -2.414 1.00 98.31 102 LEU A O 1
ATOM 795 N N . LYS A 1 103 ? 14.385 9.260 -1.898 1.00 98.12 103 LYS A N 1
ATOM 796 C CA . LYS A 1 103 ? 13.132 9.980 -1.573 1.00 98.12 103 LYS A CA 1
ATOM 797 C C . LYS A 1 103 ? 12.524 10.750 -2.757 1.00 98.12 103 LYS A C 1
ATOM 799 O O . LYS A 1 103 ? 11.673 11.619 -2.573 1.00 98.12 103 LYS A O 1
ATOM 804 N N . LYS A 1 104 ? 12.928 10.396 -3.975 1.00 98.50 104 LYS A N 1
ATOM 805 C CA . LYS A 1 104 ? 12.427 10.907 -5.253 1.00 98.50 104 LYS A CA 1
ATOM 806 C C . LYS A 1 104 ? 11.186 10.120 -5.669 1.00 98.50 104 LYS A C 1
ATOM 808 O O . LYS A 1 104 ? 11.222 9.251 -6.535 1.00 98.50 104 LYS A O 1
ATOM 813 N N . PHE A 1 105 ? 10.095 10.336 -4.934 1.00 98.50 105 PHE A N 1
ATOM 814 C CA . PHE A 1 105 ? 8.926 9.456 -5.004 1.00 98.50 105 PHE A CA 1
ATOM 815 C C . PHE A 1 105 ? 8.161 9.544 -6.330 1.00 98.50 105 PHE A C 1
ATOM 817 O O . PHE A 1 105 ? 7.619 8.529 -6.753 1.00 98.50 105 PHE A O 1
ATOM 824 N N . ASN A 1 106 ? 8.141 10.702 -6.999 1.00 98.50 106 ASN A N 1
ATOM 825 C CA . ASN A 1 106 ? 7.498 10.832 -8.311 1.00 98.50 106 ASN A CA 1
ATOM 826 C C . ASN A 1 106 ? 8.303 10.082 -9.380 1.00 98.50 106 ASN A C 1
ATOM 828 O O . ASN A 1 106 ? 7.749 9.233 -10.068 1.00 98.50 106 ASN A O 1
ATOM 832 N N . GLU A 1 107 ? 9.622 10.288 -9.427 1.00 98.50 107 GLU A N 1
ATOM 833 C CA . GLU A 1 107 ? 10.497 9.554 -10.345 1.00 98.50 107 GLU A CA 1
ATOM 834 C C . GLU A 1 107 ? 10.434 8.034 -10.091 1.00 98.50 107 GLU A C 1
ATOM 836 O O . GLU A 1 107 ? 10.407 7.245 -11.035 1.00 98.50 107 GLU A O 1
ATOM 841 N N . ALA A 1 108 ? 10.319 7.607 -8.827 1.00 98.69 108 ALA A N 1
ATOM 842 C CA . ALA A 1 108 ? 10.083 6.205 -8.480 1.00 98.69 108 ALA A CA 1
ATOM 843 C C . ALA A 1 108 ? 8.741 5.678 -9.027 1.00 98.69 108 ALA A C 1
ATOM 845 O O . ALA A 1 108 ? 8.705 4.584 -9.587 1.00 98.69 108 ALA A O 1
ATOM 846 N N . ILE A 1 109 ? 7.651 6.450 -8.908 1.00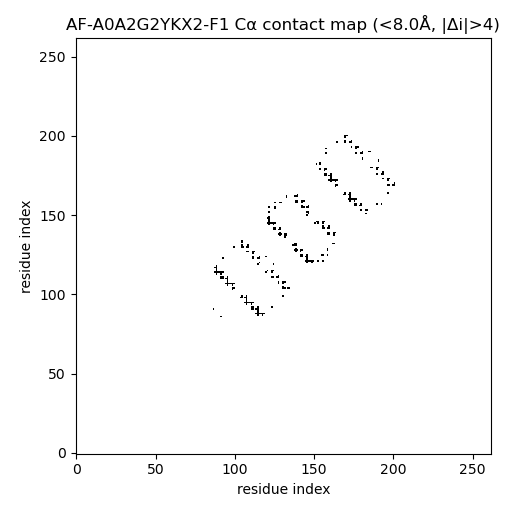 98.81 109 ILE A N 1
ATOM 847 C CA . ILE A 1 109 ? 6.328 6.110 -9.467 1.00 98.81 109 ILE A CA 1
ATOM 848 C C . ILE A 1 109 ? 6.395 5.941 -10.986 1.00 98.81 109 ILE A C 1
ATOM 850 O O . ILE A 1 109 ? 5.804 4.992 -11.505 1.00 98.81 109 ILE A O 1
ATOM 854 N N . ASP A 1 110 ? 7.127 6.803 -11.691 1.00 98.50 110 ASP A N 1
ATOM 855 C CA . ASP A 1 110 ? 7.282 6.715 -13.146 1.00 98.50 110 ASP A CA 1
ATOM 856 C C . ASP A 1 110 ? 8.032 5.436 -13.548 1.00 98.50 110 ASP A C 1
ATOM 858 O O . ASP A 1 110 ? 7.585 4.706 -14.434 1.00 98.50 110 ASP A O 1
ATOM 862 N N . CYS A 1 111 ? 9.125 5.105 -12.849 1.00 98.50 111 CYS A N 1
ATOM 863 C CA . CYS A 1 111 ? 9.885 3.870 -13.081 1.00 98.50 111 CYS A CA 1
ATOM 864 C C . CYS A 1 111 ? 9.054 2.615 -12.767 1.00 98.50 111 CYS A C 1
ATOM 866 O O . CYS A 1 111 ? 8.981 1.695 -13.582 1.00 98.50 111 CYS A O 1
ATOM 868 N N . TYR A 1 112 ? 8.335 2.584 -11.638 1.00 98.75 112 TYR A N 1
ATOM 869 C CA . TYR A 1 112 ? 7.422 1.476 -11.339 1.00 98.75 112 TYR A CA 1
ATOM 870 C C . TYR A 1 112 ? 6.277 1.375 -12.355 1.00 98.75 112 TYR A C 1
ATOM 872 O O . TYR A 1 112 ? 5.842 0.272 -12.671 1.00 98.75 112 TYR A O 1
ATOM 880 N N . SER A 1 113 ? 5.807 2.493 -12.913 1.00 98.69 113 SER A N 1
ATOM 881 C CA . SER A 1 113 ? 4.766 2.483 -13.948 1.00 98.69 113 SER A CA 1
ATOM 882 C C . SER A 1 113 ? 5.278 1.926 -15.277 1.00 98.69 113 SER A C 1
ATOM 884 O O . SER A 1 113 ? 4.575 1.127 -15.890 1.00 98.69 113 SER A O 1
ATOM 886 N N . ARG A 1 114 ? 6.516 2.252 -15.683 1.00 98.31 114 ARG A N 1
ATOM 887 C CA . ARG A 1 114 ? 7.177 1.600 -16.831 1.00 98.31 114 ARG A CA 1
ATOM 888 C C . ARG A 1 114 ? 7.407 0.109 -16.576 1.00 98.31 114 ARG A C 1
ATOM 890 O O . ARG A 1 114 ? 7.121 -0.705 -17.446 1.00 98.31 114 ARG A O 1
ATOM 897 N N . SER A 1 115 ? 7.823 -0.264 -15.364 1.00 98.25 115 SER A N 1
ATOM 898 C CA . SER A 1 115 ? 7.950 -1.667 -14.947 1.00 98.25 115 SER A CA 1
ATOM 899 C C . SER A 1 115 ? 6.633 -2.440 -15.099 1.00 98.25 115 SER A C 1
ATOM 901 O O . SER A 1 115 ? 6.618 -3.479 -15.753 1.00 98.25 115 SER A O 1
ATOM 903 N N . ILE A 1 116 ? 5.524 -1.900 -14.578 1.00 98.50 116 ILE A N 1
ATOM 904 C CA . ILE A 1 116 ? 4.182 -2.499 -14.682 1.00 98.50 116 ILE A CA 1
ATOM 905 C C . ILE A 1 116 ? 3.723 -2.595 -16.145 1.00 98.50 116 ILE A C 1
ATOM 907 O O . ILE A 1 116 ? 3.156 -3.614 -16.523 1.00 98.50 116 ILE A O 1
ATOM 911 N N . ALA A 1 117 ? 3.990 -1.580 -16.973 1.00 98.06 117 ALA A N 1
ATOM 912 C CA . ALA A 1 117 ? 3.637 -1.597 -18.394 1.00 98.06 117 ALA A CA 1
ATOM 913 C C . ALA A 1 117 ? 4.400 -2.669 -19.199 1.00 98.06 117 ALA A C 1
ATOM 915 O O . ALA A 1 117 ? 3.864 -3.198 -20.167 1.00 98.06 117 ALA A O 1
ATOM 916 N N . LEU A 1 118 ? 5.632 -3.002 -18.795 1.00 97.06 118 LEU A N 1
ATOM 917 C CA . LEU A 1 118 ? 6.445 -4.058 -19.410 1.00 97.06 118 LEU A CA 1
ATOM 918 C C . LEU A 1 118 ? 6.089 -5.457 -18.882 1.00 97.06 118 LEU A C 1
ATOM 920 O O . LEU A 1 118 ? 6.078 -6.423 -19.640 1.00 97.06 118 LEU A O 1
ATOM 924 N N . SER A 1 119 ? 5.840 -5.587 -17.576 1.00 97.19 119 SER A N 1
ATOM 925 C CA . SER A 1 119 ? 5.377 -6.826 -16.945 1.00 97.19 119 SER A CA 1
ATOM 926 C C . SER A 1 119 ? 4.693 -6.517 -15.604 1.00 97.19 119 SER A C 1
ATOM 928 O O . SER A 1 119 ? 5.372 -6.186 -14.623 1.00 97.19 119 SER A O 1
ATOM 930 N N . PRO A 1 120 ? 3.355 -6.633 -15.522 1.00 97.75 120 PRO A N 1
ATOM 931 C CA . PRO A 1 120 ? 2.625 -6.463 -14.272 1.00 97.75 120 PRO A CA 1
ATOM 932 C C . PRO A 1 120 ? 3.072 -7.500 -13.232 1.00 97.75 120 PRO A C 1
ATOM 934 O O . PRO A 1 120 ? 3.054 -8.702 -13.486 1.00 97.75 120 PRO A O 1
ATOM 937 N N . THR A 1 121 ? 3.465 -7.049 -12.038 1.00 98.44 121 THR A N 1
ATOM 938 C CA . THR A 1 121 ? 3.835 -7.936 -10.921 1.00 98.44 121 THR A CA 1
ATOM 939 C C . THR A 1 121 ? 3.337 -7.375 -9.595 1.00 98.44 121 THR A C 1
ATOM 941 O O . THR A 1 121 ? 3.353 -6.158 -9.386 1.00 98.44 121 THR A O 1
ATOM 944 N N . ALA A 1 122 ? 2.968 -8.257 -8.659 1.00 98.56 122 ALA A N 1
ATOM 945 C CA . ALA A 1 122 ? 2.520 -7.863 -7.320 1.00 98.56 122 ALA A CA 1
ATOM 946 C C . ALA A 1 122 ? 3.529 -6.942 -6.609 1.00 98.56 122 ALA A C 1
ATOM 948 O O . ALA A 1 122 ? 3.159 -5.953 -5.974 1.00 98.56 122 ALA A O 1
ATOM 949 N N . VAL A 1 123 ? 4.827 -7.220 -6.781 1.00 98.44 123 VAL A N 1
ATOM 950 C CA . VAL A 1 123 ? 5.925 -6.423 -6.216 1.00 98.44 123 VAL A CA 1
ATOM 951 C C . VAL A 1 123 ? 5.975 -5.013 -6.812 1.00 98.44 123 VAL A C 1
ATOM 953 O O . VAL A 1 123 ? 6.126 -4.052 -6.056 1.00 98.44 123 VAL A O 1
ATOM 956 N N . ALA A 1 124 ? 5.843 -4.861 -8.136 1.00 98.50 124 ALA A N 1
ATOM 957 C CA . ALA A 1 124 ? 5.893 -3.549 -8.783 1.00 98.50 124 ALA A CA 1
ATOM 958 C C . ALA A 1 124 ? 4.689 -2.677 -8.389 1.00 98.50 124 ALA A C 1
ATOM 960 O O . ALA A 1 124 ? 4.884 -1.538 -7.960 1.00 98.50 124 ALA A O 1
ATOM 961 N N . TYR A 1 125 ? 3.473 -3.238 -8.416 1.00 98.88 125 TYR A N 1
ATOM 962 C CA . TYR A 1 125 ? 2.264 -2.561 -7.935 1.00 98.88 125 TYR A CA 1
ATOM 963 C C . TYR A 1 125 ? 2.386 -2.134 -6.472 1.00 98.88 125 TYR A C 1
ATOM 965 O O . TYR A 1 125 ? 2.226 -0.958 -6.152 1.00 98.88 125 TYR A O 1
ATOM 973 N N . ALA A 1 126 ? 2.754 -3.049 -5.570 1.00 98.75 126 ALA A N 1
ATOM 974 C CA . ALA A 1 126 ? 2.890 -2.691 -4.165 1.00 98.75 126 ALA A CA 1
ATOM 975 C C . ALA A 1 126 ? 3.975 -1.626 -3.947 1.00 98.75 126 ALA A C 1
ATOM 977 O O . ALA A 1 126 ? 3.847 -0.806 -3.034 1.00 98.75 126 ALA A O 1
ATOM 978 N N . ASN A 1 127 ? 5.078 -1.648 -4.703 1.00 98.69 127 ASN A N 1
ATOM 979 C CA . ASN A 1 127 ? 6.140 -0.647 -4.574 1.00 98.69 127 ASN A CA 1
ATOM 980 C C . ASN A 1 127 ? 5.683 0.736 -5.052 1.00 98.69 127 ASN A C 1
ATOM 982 O O . ASN A 1 127 ? 5.946 1.722 -4.358 1.00 98.69 127 ASN A O 1
ATOM 986 N N . ARG A 1 128 ? 4.901 0.807 -6.136 1.00 98.81 128 ARG A N 1
ATOM 987 C CA . ARG A 1 128 ? 4.238 2.046 -6.559 1.00 98.81 128 ARG A CA 1
ATOM 988 C C . ARG A 1 128 ? 3.226 2.538 -5.520 1.00 98.81 128 ARG A C 1
ATOM 990 O O . ARG A 1 128 ? 3.285 3.707 -5.144 1.00 98.81 128 ARG A O 1
ATOM 997 N N . ALA A 1 129 ? 2.430 1.646 -4.925 1.00 98.75 129 ALA A N 1
ATOM 998 C CA . ALA A 1 129 ? 1.542 1.977 -3.807 1.00 98.75 129 ALA A CA 1
ATOM 999 C C . ALA A 1 129 ? 2.289 2.589 -2.607 1.00 98.75 129 ALA A C 1
ATOM 1001 O O . ALA A 1 129 ? 1.853 3.586 -2.035 1.00 98.75 129 ALA A O 1
ATOM 1002 N N . MET A 1 130 ? 3.447 2.032 -2.233 1.00 98.62 130 MET A N 1
ATOM 1003 C CA . MET A 1 130 ? 4.286 2.597 -1.169 1.00 98.62 130 MET A CA 1
ATOM 1004 C C . MET A 1 130 ? 4.799 3.998 -1.533 1.00 98.62 130 MET A C 1
ATOM 1006 O O . MET A 1 130 ? 4.839 4.867 -0.664 1.00 98.62 130 MET A O 1
ATOM 1010 N N . ALA A 1 131 ? 5.159 4.246 -2.793 1.00 98.69 131 ALA A N 1
ATOM 1011 C CA . ALA A 1 131 ? 5.535 5.582 -3.248 1.00 98.69 131 ALA A CA 1
ATOM 1012 C C . ALA A 1 131 ? 4.350 6.566 -3.201 1.00 98.69 131 ALA A C 1
ATOM 1014 O O . ALA A 1 131 ? 4.526 7.675 -2.695 1.00 98.69 131 ALA A O 1
ATOM 1015 N N . TYR A 1 132 ? 3.139 6.151 -3.599 1.00 98.69 132 TYR A N 1
ATOM 1016 C CA . TYR A 1 132 ? 1.921 6.959 -3.451 1.00 98.69 132 TYR A CA 1
ATOM 1017 C C . TYR A 1 132 ? 1.619 7.317 -1.987 1.00 98.69 132 TYR A C 1
ATOM 1019 O O . TYR A 1 132 ? 1.386 8.493 -1.699 1.00 98.69 132 TYR A O 1
ATOM 1027 N N . LEU A 1 133 ? 1.738 6.368 -1.050 1.00 98.38 133 LEU A N 1
ATOM 1028 C CA . LEU A 1 133 ? 1.601 6.637 0.391 1.00 98.38 133 LEU A CA 1
ATOM 1029 C C . LEU A 1 133 ? 2.612 7.689 0.886 1.00 98.38 133 LEU A C 1
ATOM 1031 O O . LEU A 1 133 ? 2.264 8.569 1.672 1.00 98.38 133 LEU A O 1
ATOM 1035 N N . LYS A 1 134 ? 3.865 7.668 0.403 1.00 98.31 134 LYS A N 1
ATOM 1036 C CA . LYS A 1 134 ? 4.872 8.680 0.790 1.00 98.31 134 LYS A CA 1
ATOM 1037 C C . LYS A 1 134 ? 4.535 10.097 0.326 1.00 98.31 134 LYS A C 1
ATOM 1039 O O . LYS A 1 134 ? 4.970 11.045 0.979 1.00 98.31 134 LYS A O 1
ATOM 1044 N N . ILE A 1 135 ? 3.739 10.245 -0.733 1.00 97.75 135 ILE A N 1
ATOM 1045 C CA . ILE A 1 135 ? 3.235 11.537 -1.226 1.00 97.75 135 ILE A CA 1
ATOM 1046 C C . ILE A 1 135 ? 1.750 11.775 -0.906 1.00 97.75 135 ILE A C 1
ATOM 1048 O O . ILE A 1 135 ? 1.158 12.706 -1.447 1.00 97.75 135 ILE A O 1
ATOM 1052 N N . LYS A 1 136 ? 1.156 10.970 -0.008 1.00 95.50 136 LYS A N 1
ATOM 1053 C CA . LYS A 1 136 ? -0.253 11.054 0.428 1.00 95.50 136 LYS A CA 1
ATOM 1054 C C . LYS A 1 136 ? -1.260 11.033 -0.732 1.00 95.50 136 LYS A C 1
ATOM 1056 O O . LYS A 1 136 ? -2.242 11.775 -0.733 1.00 95.50 136 LYS A O 1
ATOM 1061 N N . ARG A 1 137 ? -0.996 10.201 -1.741 1.00 95.19 137 ARG A N 1
ATOM 1062 C CA . ARG A 1 137 ? -1.927 9.902 -2.840 1.00 95.19 137 ARG A CA 1
ATOM 1063 C C . ARG A 1 137 ? -2.566 8.530 -2.636 1.00 95.19 137 ARG A C 1
ATOM 1065 O O . ARG A 1 137 ? -2.010 7.681 -1.945 1.00 95.19 137 ARG A O 1
ATOM 1072 N N . GLN A 1 138 ? -3.719 8.334 -3.274 1.00 93.38 138 GLN A N 1
ATOM 1073 C CA . GLN A 1 138 ? -4.434 7.057 -3.307 1.00 93.38 138 GLN A CA 1
ATOM 1074 C C . GLN A 1 138 ? -3.509 5.915 -3.749 1.00 93.38 138 GLN A C 1
ATOM 1076 O O . GLN A 1 138 ? -2.741 6.052 -4.700 1.00 93.38 138 GLN A O 1
ATOM 1081 N N . ALA A 1 139 ? -3.585 4.807 -3.021 1.00 98.00 139 ALA A N 1
ATOM 1082 C CA . ALA A 1 139 ? -2.689 3.652 -3.114 1.00 98.00 139 ALA A CA 1
ATOM 1083 C C . ALA A 1 139 ? -3.441 2.312 -2.981 1.00 98.00 139 ALA A C 1
ATOM 1085 O O . ALA A 1 139 ? -2.868 1.242 -3.189 1.00 98.00 139 ALA A O 1
ATOM 1086 N N . GLU A 1 140 ? -4.729 2.364 -2.641 1.00 98.12 140 GLU A N 1
ATOM 1087 C CA . GLU A 1 140 ? -5.626 1.233 -2.424 1.00 98.12 140 GLU A CA 1
ATOM 1088 C C . GLU A 1 140 ? -5.839 0.390 -3.688 1.00 98.12 140 GLU A C 1
ATOM 1090 O O . GLU A 1 140 ? -5.893 -0.838 -3.594 1.00 98.12 140 GLU A O 1
ATOM 1095 N N . ASN A 1 141 ? -5.873 1.031 -4.862 1.00 98.25 141 ASN A N 1
ATOM 1096 C CA . ASN A 1 141 ? -6.024 0.357 -6.153 1.00 98.25 141 ASN A CA 1
ATOM 1097 C C . ASN A 1 141 ? -4.771 -0.463 -6.485 1.00 98.25 141 ASN A C 1
ATOM 1099 O O . ASN A 1 141 ? -4.877 -1.665 -6.688 1.00 98.25 141 ASN A O 1
ATOM 1103 N N . ASP A 1 142 ? -3.578 0.140 -6.422 1.00 98.62 142 ASP A N 1
ATOM 1104 C CA . ASP A 1 142 ? -2.314 -0.581 -6.639 1.00 98.62 142 ASP A CA 1
ATOM 1105 C C . ASP A 1 142 ? -2.125 -1.731 -5.639 1.00 98.62 142 ASP A C 1
ATOM 1107 O O . ASP A 1 142 ? -1.653 -2.803 -6.007 1.00 98.62 142 ASP A O 1
ATOM 1111 N N . CYS A 1 143 ? -2.508 -1.555 -4.369 1.00 98.75 143 CYS A N 1
ATOM 1112 C CA . CYS A 1 143 ? -2.448 -2.667 -3.420 1.00 98.75 143 CYS A CA 1
ATOM 1113 C C . CYS A 1 143 ? -3.462 -3.772 -3.744 1.00 98.75 143 CYS A C 1
ATOM 1115 O O . CYS A 1 143 ? -3.204 -4.930 -3.437 1.00 98.75 143 CYS A O 1
ATOM 1117 N N . THR A 1 144 ? -4.605 -3.429 -4.339 1.00 98.75 144 THR A N 1
ATOM 1118 C CA . THR A 1 144 ? -5.613 -4.408 -4.759 1.00 98.75 144 THR A CA 1
ATOM 1119 C C . THR A 1 144 ? -5.146 -5.166 -5.997 1.00 98.75 144 THR A C 1
ATOM 1121 O O . THR A 1 144 ? -5.193 -6.387 -5.973 1.00 98.75 144 THR A O 1
ATOM 1124 N N . GLU A 1 145 ? -4.553 -4.502 -6.994 1.00 98.75 145 GLU A N 1
ATOM 1125 C CA . GLU A 1 145 ? -3.911 -5.196 -8.122 1.00 98.75 145 GLU A CA 1
ATOM 1126 C C . GLU A 1 145 ? -2.747 -6.087 -7.677 1.00 98.75 145 GLU A C 1
ATOM 1128 O O . GLU A 1 145 ? -2.581 -7.201 -8.171 1.00 98.75 145 GLU A O 1
ATOM 1133 N N . ALA A 1 146 ? -1.972 -5.658 -6.676 1.00 98.75 146 ALA A N 1
ATOM 1134 C CA . ALA A 1 146 ? -0.943 -6.512 -6.096 1.00 98.75 146 ALA A CA 1
ATOM 1135 C C . ALA A 1 146 ? -1.517 -7.789 -5.450 1.00 98.75 146 ALA A C 1
ATOM 1137 O O . ALA A 1 146 ? -0.884 -8.837 -5.540 1.00 98.75 146 ALA A O 1
ATOM 1138 N N . LEU A 1 147 ? -2.703 -7.710 -4.838 1.00 98.69 147 LEU A N 1
ATOM 1139 C CA . LEU A 1 147 ? -3.393 -8.843 -4.208 1.00 98.69 147 LEU A CA 1
ATOM 1140 C C . LEU A 1 147 ? -4.207 -9.693 -5.196 1.00 98.69 147 LEU A C 1
ATOM 1142 O O . LEU A 1 147 ? -4.404 -10.876 -4.946 1.00 98.69 147 LEU A O 1
ATOM 1146 N N . ASN A 1 148 ? -4.620 -9.131 -6.336 1.00 98.69 148 ASN A N 1
ATOM 1147 C CA . ASN A 1 148 ? -5.171 -9.890 -7.464 1.00 98.69 148 ASN A CA 1
ATOM 1148 C C . ASN A 1 148 ? -4.105 -10.812 -8.094 1.00 98.69 148 ASN A C 1
ATOM 1150 O O . ASN A 1 148 ? -4.444 -11.848 -8.661 1.00 98.69 148 ASN A O 1
ATOM 1154 N N . LEU A 1 149 ? -2.824 -10.428 -8.006 1.00 98.56 149 LEU A N 1
ATOM 1155 C CA . LEU A 1 149 ? -1.679 -11.186 -8.528 1.00 98.56 149 LEU A CA 1
ATOM 1156 C C . LEU A 1 149 ? -1.035 -12.131 -7.494 1.00 98.56 149 LEU A C 1
ATOM 1158 O O . LEU A 1 149 ? -0.507 -13.172 -7.878 1.00 98.56 149 LEU A O 1
ATOM 1162 N N . ASP A 1 150 ? -1.044 -11.771 -6.208 1.00 98.38 150 ASP A N 1
ATOM 1163 C CA . ASP A 1 150 ? -0.575 -12.599 -5.086 1.00 98.38 150 ASP A CA 1
ATOM 1164 C C . ASP A 1 150 ? -1.455 -12.330 -3.853 1.00 98.38 150 ASP A C 1
ATOM 1166 O O . ASP A 1 150 ? -1.237 -11.379 -3.095 1.00 98.38 150 ASP A O 1
ATOM 1170 N N . ASP A 1 151 ? -2.451 -13.194 -3.648 1.00 98.19 151 ASP A N 1
ATOM 1171 C CA . ASP A 1 151 ? -3.453 -13.117 -2.576 1.00 98.19 151 ASP A CA 1
ATOM 1172 C C . ASP A 1 151 ? -2.869 -13.310 -1.166 1.00 98.19 151 ASP A C 1
ATOM 1174 O O . ASP A 1 151 ? -3.558 -13.140 -0.160 1.00 98.19 151 ASP A O 1
ATOM 1178 N N . ARG A 1 152 ? -1.578 -13.639 -1.064 1.00 97.94 152 ARG A N 1
ATOM 1179 C CA . ARG A 1 152 ? -0.848 -13.798 0.195 1.00 97.94 152 ARG A CA 1
ATOM 1180 C C . ARG A 1 152 ? 0.249 -12.750 0.354 1.00 97.94 152 ARG A C 1
ATOM 1182 O O . ARG A 1 152 ? 1.055 -12.854 1.284 1.00 97.94 152 ARG A O 1
ATOM 1189 N N . TYR A 1 153 ? 0.267 -11.698 -0.470 1.00 98.44 153 TYR A N 1
ATOM 1190 C CA . TYR A 1 153 ? 1.317 -10.689 -0.403 1.00 98.44 153 TYR A CA 1
ATOM 1191 C C . TYR A 1 153 ? 1.161 -9.739 0.795 1.00 98.44 153 TYR A C 1
ATOM 1193 O O . TYR A 1 153 ? 0.575 -8.658 0.730 1.00 98.44 153 TYR A O 1
ATOM 1201 N N . ILE A 1 154 ? 1.779 -10.119 1.912 1.00 98.25 154 ILE A N 1
ATOM 1202 C CA . ILE A 1 154 ? 1.730 -9.435 3.217 1.00 98.25 154 ILE A CA 1
ATOM 1203 C C . ILE A 1 154 ? 2.034 -7.929 3.124 1.00 98.25 154 ILE A C 1
ATOM 1205 O O . ILE A 1 154 ? 1.389 -7.107 3.780 1.00 98.25 154 ILE A O 1
ATOM 1209 N N . LYS A 1 155 ? 2.994 -7.535 2.273 1.00 98.19 155 LYS A N 1
ATOM 1210 C CA . LYS A 1 155 ? 3.340 -6.118 2.067 1.00 98.19 155 LYS A CA 1
ATOM 1211 C C . LYS A 1 155 ? 2.214 -5.335 1.390 1.00 98.19 155 LYS A C 1
ATOM 1213 O O . LYS A 1 155 ? 2.064 -4.158 1.706 1.00 98.19 155 LYS A O 1
ATOM 1218 N N . ALA A 1 156 ? 1.434 -5.951 0.502 1.00 98.56 156 ALA A N 1
ATOM 1219 C CA . ALA A 1 156 ? 0.280 -5.308 -0.116 1.00 98.56 156 ALA A CA 1
ATOM 1220 C C . ALA A 1 156 ? -0.861 -5.121 0.895 1.00 98.56 156 ALA A C 1
ATOM 1222 O O . ALA A 1 156 ? -1.363 -4.007 1.000 1.00 98.56 156 ALA A O 1
ATOM 1223 N N . TYR A 1 157 ? -1.173 -6.120 1.733 1.00 98.75 157 TYR A N 1
ATOM 1224 C CA . TYR A 1 157 ? -2.134 -5.957 2.839 1.00 98.75 157 TYR A CA 1
ATOM 1225 C C . TYR A 1 157 ? -1.740 -4.834 3.812 1.00 98.75 157 TYR A C 1
ATOM 1227 O O . TYR A 1 157 ? -2.544 -3.951 4.103 1.00 98.75 157 TYR A O 1
ATOM 1235 N N . SER A 1 158 ? -0.486 -4.801 4.278 1.00 98.44 158 SER A N 1
ATOM 1236 C CA . SER A 1 158 ? -0.004 -3.733 5.173 1.00 98.44 158 SER A CA 1
ATOM 1237 C C . SER A 1 158 ? -0.077 -2.342 4.513 1.00 98.44 158 SER A C 1
ATOM 1239 O O . SER A 1 158 ? -0.504 -1.366 5.142 1.00 98.44 158 SER A O 1
ATOM 1241 N N . ARG A 1 159 ? 0.258 -2.233 3.219 1.00 98.56 159 ARG A N 1
ATOM 1242 C CA . ARG A 1 159 ? 0.142 -0.976 2.456 1.00 98.56 159 ARG A CA 1
ATOM 1243 C C . ARG A 1 159 ? -1.324 -0.569 2.249 1.00 98.56 159 ARG A C 1
ATOM 1245 O O . ARG A 1 159 ? -1.654 0.589 2.499 1.00 98.56 159 ARG A O 1
ATOM 1252 N N . ARG A 1 160 ? -2.219 -1.506 1.915 1.00 98.69 160 ARG A N 1
ATOM 1253 C CA . ARG A 1 160 ? -3.656 -1.244 1.726 1.00 98.69 160 ARG A CA 1
ATOM 1254 C C . ARG A 1 160 ? -4.352 -0.854 3.024 1.00 98.69 160 ARG A C 1
ATOM 1256 O O . ARG A 1 160 ? -5.051 0.151 3.048 1.00 98.69 160 ARG A O 1
ATOM 1263 N N . SER A 1 161 ? -4.050 -1.538 4.127 1.00 98.50 161 SER A N 1
ATOM 1264 C CA . SER A 1 161 ? -4.498 -1.142 5.465 1.00 98.50 161 SER A CA 1
ATOM 1265 C C . SER A 1 161 ? -4.060 0.288 5.813 1.00 98.50 161 SER A C 1
ATOM 1267 O O . SER A 1 161 ? -4.847 1.046 6.384 1.00 98.50 161 SER A O 1
ATOM 1269 N N . THR A 1 162 ? -2.850 0.709 5.422 1.00 98.38 162 THR A N 1
ATOM 1270 C CA . THR A 1 162 ? -2.402 2.102 5.603 1.00 98.38 162 THR A CA 1
ATOM 1271 C C . THR A 1 162 ? -3.222 3.073 4.747 1.00 98.38 162 THR A C 1
ATOM 1273 O O . THR A 1 162 ? -3.709 4.066 5.282 1.00 98.38 162 THR A O 1
ATOM 1276 N N . ALA A 1 163 ? -3.455 2.763 3.467 1.00 98.31 163 ALA A N 1
ATOM 1277 C CA . ALA A 1 163 ? -4.302 3.574 2.585 1.00 98.31 163 ALA A CA 1
ATOM 1278 C C . ALA A 1 163 ? -5.741 3.702 3.125 1.00 98.31 163 ALA A C 1
ATOM 1280 O O . ALA A 1 163 ? -6.279 4.803 3.221 1.00 98.31 163 ALA A O 1
ATOM 1281 N N . TRP A 1 164 ? -6.346 2.600 3.580 1.00 98.38 164 TRP A N 1
ATOM 1282 C CA . TRP A 1 164 ? -7.664 2.609 4.215 1.00 98.38 164 TRP A CA 1
ATOM 1283 C C . TRP A 1 164 ? -7.696 3.431 5.512 1.00 98.38 164 TRP A C 1
ATOM 1285 O O . TRP A 1 164 ? -8.657 4.169 5.730 1.00 98.38 164 TRP A O 1
ATOM 1295 N N . LYS A 1 165 ? -6.637 3.383 6.337 1.00 97.50 165 LYS A N 1
ATOM 1296 C CA . LYS A 1 165 ? -6.499 4.239 7.532 1.00 97.50 165 LYS A CA 1
ATOM 1297 C C . LYS A 1 165 ? -6.509 5.723 7.153 1.00 97.50 165 LYS A C 1
ATOM 1299 O O . LYS A 1 165 ? -7.210 6.503 7.793 1.00 97.50 165 LYS A O 1
ATOM 1304 N N . GLU A 1 166 ? -5.771 6.107 6.111 1.00 95.94 166 GLU A N 1
ATOM 1305 C CA . GLU A 1 166 ? -5.708 7.491 5.616 1.00 95.94 166 GLU A CA 1
ATOM 1306 C C . GLU A 1 166 ? -7.032 7.959 4.984 1.00 95.94 166 GLU A C 1
ATOM 1308 O O . GLU A 1 166 ? -7.414 9.115 5.154 1.00 95.94 166 GLU A O 1
ATOM 1313 N N . LEU A 1 167 ? -7.785 7.051 4.355 1.00 96.19 167 LEU A N 1
ATOM 1314 C CA . LEU A 1 167 ? -9.133 7.295 3.821 1.00 96.19 167 LEU A CA 1
ATOM 1315 C C . LEU A 1 167 ? -10.251 7.255 4.888 1.00 96.19 167 LEU A C 1
ATOM 1317 O O . LEU A 1 167 ? -11.425 7.410 4.552 1.00 96.19 167 LEU A O 1
ATOM 1321 N N . GLY A 1 168 ? -9.930 7.014 6.166 1.00 95.75 168 GLY A N 1
ATOM 1322 C CA . GLY A 1 168 ? -10.916 6.882 7.253 1.00 95.75 168 GLY A CA 1
ATOM 1323 C C . GLY A 1 168 ? -11.743 5.584 7.224 1.00 95.75 168 GLY A C 1
ATOM 1324 O O . GLY A 1 168 ? -12.655 5.409 8.035 1.00 95.75 168 GLY A O 1
ATOM 1325 N N . LYS A 1 169 ? -11.404 4.653 6.328 1.00 97.94 169 LYS A N 1
ATOM 1326 C CA . LYS A 1 169 ? -12.000 3.319 6.161 1.00 97.94 169 LYS A CA 1
ATOM 1327 C C . LYS A 1 169 ? -11.422 2.335 7.180 1.00 97.94 169 LYS A C 1
ATOM 1329 O O . LYS A 1 169 ? -10.660 1.419 6.879 1.00 97.94 169 LYS A O 1
ATOM 1334 N N . LEU A 1 170 ? -11.714 2.603 8.451 1.00 98.19 170 LEU A N 1
ATOM 1335 C CA . LEU A 1 170 ? -11.060 1.926 9.571 1.00 98.19 170 LEU A CA 1
ATOM 1336 C C . LEU A 1 170 ? -11.436 0.440 9.705 1.00 98.19 170 LEU A C 1
ATOM 1338 O O . LEU A 1 170 ? -10.641 -0.305 10.264 1.00 98.19 170 LEU A O 1
ATOM 1342 N N . LYS A 1 171 ? -12.590 -0.012 9.192 1.00 98.06 171 LYS A N 1
ATOM 1343 C CA . LYS A 1 171 ? -12.971 -1.438 9.234 1.00 98.06 171 LYS A CA 1
ATOM 1344 C C . LYS A 1 171 ? -12.134 -2.248 8.250 1.00 98.06 171 LYS A C 1
ATOM 1346 O O . LYS A 1 171 ? -11.445 -3.180 8.644 1.00 98.06 171 LYS A O 1
ATOM 1351 N N . GLU A 1 172 ? -12.109 -1.795 7.004 1.00 98.44 172 GLU A N 1
ATOM 1352 C CA . GLU A 1 172 ? -11.336 -2.369 5.905 1.00 98.44 172 GLU A CA 1
ATOM 1353 C C . GLU A 1 172 ? -9.829 -2.365 6.238 1.00 98.44 172 GLU A C 1
ATOM 1355 O O . GLU A 1 172 ? -9.098 -3.317 5.966 1.00 98.44 172 GLU A O 1
ATOM 1360 N N . SER A 1 173 ? -9.367 -1.317 6.930 1.00 98.50 173 SER A N 1
ATOM 1361 C CA . SER A 1 173 ? -8.004 -1.217 7.460 1.00 98.50 173 SER A CA 1
ATOM 1362 C C . SER A 1 173 ? -7.682 -2.255 8.552 1.00 98.50 173 SER A C 1
ATOM 1364 O O . SER A 1 173 ? -6.548 -2.745 8.596 1.00 98.50 173 SER A O 1
ATOM 1366 N N . ILE A 1 174 ? -8.649 -2.607 9.414 1.00 98.56 174 ILE A N 1
ATOM 1367 C CA . ILE A 1 174 ? -8.517 -3.673 10.426 1.00 98.56 174 ILE A CA 1
ATOM 1368 C C . ILE A 1 174 ? -8.475 -5.041 9.748 1.00 98.56 174 ILE A C 1
ATOM 1370 O O . ILE A 1 174 ? -7.597 -5.833 10.075 1.00 98.56 174 ILE A O 1
ATOM 1374 N N . GLU A 1 175 ? -9.382 -5.304 8.806 1.00 98.44 175 GLU A N 1
ATOM 1375 C CA . GLU A 1 175 ? -9.491 -6.582 8.089 1.00 98.44 175 GLU A CA 1
ATOM 1376 C C . GLU A 1 175 ? -8.187 -6.931 7.351 1.00 98.44 175 GLU A C 1
ATOM 1378 O O . GLU A 1 175 ? -7.646 -8.025 7.533 1.00 98.44 175 GLU A O 1
ATOM 1383 N N . ASP A 1 176 ? -7.617 -5.974 6.608 1.00 98.56 176 ASP A N 1
ATOM 1384 C CA . ASP A 1 176 ? -6.326 -6.140 5.927 1.00 98.56 176 ASP A CA 1
ATOM 1385 C C . ASP A 1 176 ? -5.165 -6.367 6.920 1.00 98.56 176 ASP A C 1
ATOM 1387 O O . ASP A 1 176 ? -4.313 -7.232 6.700 1.00 98.56 176 ASP A O 1
ATOM 1391 N N . ALA A 1 177 ? -5.116 -5.619 8.031 1.00 98.25 177 ALA A N 1
ATOM 1392 C CA . ALA A 1 177 ? -4.057 -5.764 9.037 1.00 98.25 177 ALA A CA 1
ATOM 1393 C C . ALA A 1 177 ? -4.160 -7.087 9.817 1.00 98.25 177 ALA A C 1
ATOM 1395 O O . ALA A 1 177 ? -3.141 -7.699 10.139 1.00 98.25 177 ALA A O 1
ATOM 1396 N N . GLU A 1 178 ? -5.377 -7.551 10.100 1.00 98.25 178 GLU A N 1
ATOM 1397 C CA . GLU A 1 178 ? -5.632 -8.837 10.745 1.00 98.25 178 GLU A CA 1
ATOM 1398 C C . GLU A 1 178 ? -5.283 -10.005 9.810 1.00 98.25 178 GLU A C 1
ATOM 1400 O O . GLU A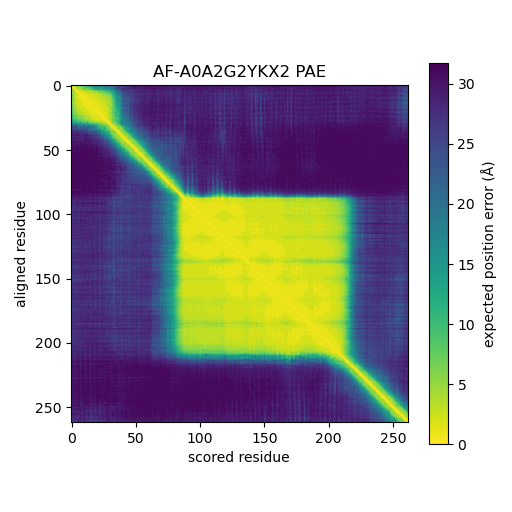 1 178 ? -4.654 -10.972 10.243 1.00 98.25 178 GLU A O 1
ATOM 1405 N N . PHE A 1 179 ? -5.613 -9.910 8.515 1.00 98.19 179 PHE A N 1
ATOM 1406 C CA . PHE A 1 179 ? -5.215 -10.912 7.524 1.00 98.19 179 PHE A CA 1
ATOM 1407 C C . PHE A 1 179 ? -3.689 -10.997 7.395 1.00 98.19 179 PHE A C 1
ATOM 1409 O O . PHE A 1 179 ? -3.123 -12.089 7.475 1.00 98.19 179 PHE A O 1
ATOM 1416 N N . ALA A 1 180 ? -3.007 -9.852 7.305 1.00 98.06 180 ALA A N 1
ATOM 1417 C CA . ALA A 1 180 ? -1.548 -9.796 7.307 1.00 98.06 180 ALA A CA 1
ATOM 1418 C C . ALA A 1 180 ? -0.939 -10.411 8.586 1.00 98.06 180 ALA A C 1
ATOM 1420 O O . ALA A 1 180 ? 0.072 -11.111 8.515 1.00 98.06 180 ALA A O 1
ATOM 1421 N N . LEU A 1 181 ? -1.576 -10.212 9.748 1.00 97.94 181 LEU A N 1
ATOM 1422 C CA . LEU A 1 181 ? -1.138 -10.794 11.019 1.00 97.94 181 LEU A CA 1
ATOM 1423 C C . LEU A 1 181 ? -1.385 -12.309 11.102 1.00 97.94 181 LEU A C 1
ATOM 1425 O O . LEU A 1 181 ? -0.599 -13.010 11.734 1.00 97.94 181 LEU A O 1
ATOM 1429 N N . ARG A 1 182 ? -2.434 -12.836 10.454 1.00 97.75 182 ARG A N 1
ATOM 1430 C CA . ARG A 1 182 ? -2.634 -14.290 10.305 1.00 97.75 182 ARG A CA 1
ATOM 1431 C C . ARG A 1 182 ? -1.542 -14.933 9.448 1.00 97.75 182 ARG A C 1
ATOM 1433 O O . ARG A 1 182 ? -1.135 -16.052 9.750 1.00 97.75 182 ARG A O 1
ATOM 1440 N N . LEU A 1 183 ? -1.063 -14.237 8.413 1.00 97.19 183 LEU A N 1
ATOM 1441 C CA . LEU A 1 183 ? 0.030 -14.711 7.557 1.00 97.19 183 LEU A CA 1
ATOM 1442 C C . LEU A 1 183 ? 1.401 -14.648 8.255 1.00 97.19 183 LEU A C 1
ATOM 1444 O O . LEU A 1 183 ? 2.168 -15.603 8.166 1.00 97.19 183 LEU A O 1
ATOM 1448 N N . GLU A 1 184 ? 1.700 -13.568 8.987 1.00 96.75 184 GLU A N 1
ATOM 1449 C CA . GLU A 1 184 ? 2.937 -13.415 9.773 1.00 96.75 184 GLU A CA 1
ATOM 1450 C C . GLU A 1 184 ? 2.660 -13.066 11.258 1.00 96.75 184 GLU A C 1
ATOM 1452 O O . GLU A 1 184 ? 2.865 -11.926 11.693 1.00 96.75 184 GLU A O 1
ATOM 1457 N N . PRO A 1 185 ? 2.299 -14.051 12.110 1.00 97.25 185 PRO A N 1
ATOM 1458 C CA . PRO A 1 185 ? 1.962 -13.813 13.521 1.00 97.25 185 PRO A CA 1
ATOM 1459 C C . PRO A 1 185 ? 3.105 -13.290 14.403 1.00 97.25 185 PRO A C 1
ATOM 1461 O O . PRO A 1 185 ? 2.889 -13.004 15.581 1.00 97.25 185 PRO A O 1
ATOM 1464 N N . GLN A 1 186 ? 4.332 -13.182 13.882 1.00 96.75 186 GLN A N 1
ATOM 1465 C CA . GLN A 1 186 ? 5.495 -12.651 14.604 1.00 96.75 186 GLN A CA 1
ATOM 1466 C C . GLN A 1 186 ? 5.979 -11.286 14.109 1.00 96.75 186 GLN A C 1
ATOM 1468 O O . GLN A 1 186 ? 6.839 -10.684 14.755 1.00 96.75 186 GLN A O 1
ATOM 1473 N N . ASN A 1 187 ? 5.398 -10.751 13.034 1.00 97.31 187 ASN A N 1
ATOM 1474 C CA . ASN A 1 187 ? 5.784 -9.454 12.497 1.00 97.31 187 ASN A CA 1
ATOM 1475 C C . ASN A 1 187 ? 5.296 -8.317 13.415 1.00 97.31 187 ASN A C 1
ATOM 1477 O O . ASN A 1 187 ? 4.099 -8.057 13.556 1.00 97.31 187 ASN A O 1
ATOM 1481 N N . GLN A 1 188 ? 6.247 -7.652 14.072 1.00 97.75 188 GLN A N 1
ATOM 1482 C CA . GLN A 1 188 ? 5.966 -6.620 15.073 1.00 97.75 188 GLN A CA 1
ATOM 1483 C C . GLN A 1 188 ? 5.396 -5.335 14.458 1.00 97.75 188 GLN A C 1
ATOM 1485 O O . GLN A 1 188 ? 4.589 -4.668 15.103 1.00 97.75 188 GLN A O 1
ATOM 1490 N N . GLU A 1 189 ? 5.749 -5.013 13.209 1.00 96.06 189 GLU A N 1
ATOM 1491 C CA . GLU A 1 189 ? 5.208 -3.835 12.523 1.00 96.06 189 GLU A CA 1
ATOM 1492 C C . GLU A 1 189 ? 3.723 -4.036 12.203 1.00 96.06 189 GLU A C 1
ATOM 1494 O O . GLU A 1 189 ? 2.912 -3.152 12.464 1.00 96.06 189 GLU A O 1
ATOM 1499 N N . ILE A 1 190 ? 3.336 -5.235 11.754 1.00 97.56 190 ILE A N 1
ATOM 1500 C CA . ILE A 1 190 ? 1.928 -5.575 11.496 1.00 97.56 190 ILE A CA 1
ATOM 1501 C C . ILE A 1 190 ? 1.123 -5.606 12.804 1.00 97.56 190 ILE A C 1
ATOM 1503 O O . ILE A 1 190 ? 0.023 -5.056 12.854 1.00 97.56 190 ILE A O 1
ATOM 1507 N N . LYS A 1 191 ? 1.676 -6.161 13.895 1.00 98.31 191 LYS A N 1
ATOM 1508 C CA . LYS A 1 191 ? 1.050 -6.098 15.235 1.00 98.31 191 LYS A CA 1
ATOM 1509 C C . LYS A 1 191 ? 0.787 -4.659 15.677 1.00 98.31 191 LYS A C 1
ATOM 1511 O O . LYS A 1 191 ? -0.311 -4.349 16.142 1.00 98.31 191 LYS A O 1
ATOM 1516 N N . LYS A 1 192 ? 1.784 -3.783 15.521 1.00 98.25 192 LYS A N 1
ATOM 1517 C CA . LYS A 1 192 ? 1.683 -2.356 15.841 1.00 98.25 192 LYS A CA 1
ATOM 1518 C C . LYS A 1 192 ? 0.639 -1.666 14.964 1.00 98.25 192 LYS A C 1
ATOM 1520 O O . LYS A 1 192 ? -0.232 -0.987 15.497 1.00 98.25 192 LYS A O 1
ATOM 1525 N N . GLN A 1 193 ? 0.673 -1.896 13.652 1.00 97.38 193 GLN A N 1
ATOM 1526 C CA . GLN A 1 193 ? -0.296 -1.362 12.697 1.00 97.38 193 GLN A CA 1
ATOM 1527 C C . GLN A 1 193 ? -1.734 -1.774 13.048 1.00 97.38 193 GLN A C 1
ATOM 1529 O O . GLN A 1 193 ? -2.604 -0.911 13.146 1.00 97.38 193 GLN A O 1
ATOM 1534 N N . TYR A 1 194 ? -1.982 -3.062 13.296 1.00 98.38 194 TYR A N 1
ATOM 1535 C CA . TYR A 1 194 ? -3.289 -3.573 13.717 1.00 98.38 194 TYR A CA 1
ATOM 1536 C C . TYR A 1 194 ? -3.771 -2.906 15.017 1.00 98.38 194 TYR A C 1
ATOM 1538 O O . TYR A 1 194 ? -4.906 -2.434 15.087 1.00 98.38 194 TYR A O 1
ATOM 1546 N N . GLY A 1 195 ? -2.893 -2.790 16.022 1.00 98.25 195 GLY A N 1
ATOM 1547 C CA . GLY A 1 195 ? -3.196 -2.106 17.283 1.00 98.25 195 GLY A CA 1
ATOM 1548 C C . GLY A 1 195 ? -3.536 -0.620 17.108 1.00 98.25 195 GLY A C 1
ATOM 1549 O O . GLY A 1 195 ? -4.515 -0.149 17.685 1.00 98.25 195 GLY A O 1
ATOM 1550 N N . GLU A 1 196 ? -2.779 0.108 16.277 1.00 97.81 196 GLU A N 1
ATOM 1551 C CA . GLU A 1 196 ? -3.049 1.514 15.939 1.00 97.81 196 GLU A CA 1
ATOM 1552 C C . GLU A 1 196 ? -4.432 1.691 15.299 1.00 97.81 196 GLU A C 1
ATOM 1554 O O . GLU A 1 196 ? -5.219 2.525 15.750 1.00 97.81 196 GLU A O 1
ATOM 1559 N N . VAL A 1 197 ? -4.742 0.916 14.251 1.00 98.19 197 VAL A N 1
ATOM 1560 C CA . VAL A 1 197 ? -6.017 1.038 13.526 1.00 98.19 197 VAL A CA 1
ATOM 1561 C C . VAL A 1 197 ? -7.186 0.675 14.444 1.00 98.19 197 VAL A C 1
ATOM 1563 O O . VAL A 1 197 ? -8.178 1.405 14.494 1.00 98.19 197 VAL A O 1
ATOM 1566 N N . LYS A 1 198 ? -7.059 -0.407 15.221 1.00 98.12 198 LYS A N 1
ATOM 1567 C CA . LYS A 1 198 ? -8.095 -0.844 16.160 1.00 98.12 198 LYS A CA 1
ATOM 1568 C C . LYS A 1 198 ? -8.395 0.221 17.221 1.00 98.12 198 LYS A C 1
ATOM 1570 O O . LYS A 1 198 ? -9.560 0.560 17.421 1.00 98.12 198 LYS A O 1
ATOM 1575 N N . ALA A 1 199 ? -7.366 0.820 17.823 1.00 98.12 199 ALA A N 1
ATOM 1576 C CA . ALA A 1 199 ? -7.539 1.900 18.796 1.00 98.12 199 ALA A CA 1
ATOM 1577 C C . ALA A 1 199 ? -8.187 3.159 18.181 1.00 98.12 199 ALA A C 1
ATOM 1579 O O . ALA A 1 199 ? -8.999 3.824 18.830 1.00 98.12 199 ALA A O 1
ATOM 1580 N N . LEU A 1 200 ? -7.872 3.488 16.920 1.00 97.62 200 LEU A N 1
ATOM 1581 C CA . LEU A 1 200 ? -8.536 4.577 16.190 1.00 97.62 200 LEU A CA 1
ATOM 1582 C C . LEU A 1 200 ? -10.020 4.276 15.933 1.00 97.62 200 LEU A C 1
ATOM 1584 O O . LEU A 1 200 ? -10.857 5.161 16.109 1.00 97.62 200 LEU A O 1
ATOM 1588 N N . TYR A 1 201 ? -10.351 3.039 15.557 1.00 97.44 201 TYR A N 1
ATOM 1589 C CA . TYR A 1 201 ? -11.725 2.605 15.306 1.00 97.44 201 TYR A CA 1
ATOM 1590 C C . TYR A 1 201 ? -12.581 2.629 16.579 1.00 97.44 201 TYR A C 1
ATOM 1592 O O . TYR A 1 2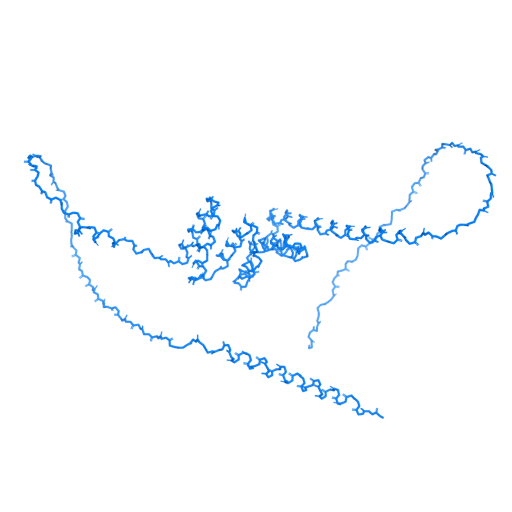01 ? -13.675 3.194 16.578 1.00 97.44 201 TYR A O 1
ATOM 1600 N N . GLU A 1 202 ? -12.054 2.107 17.689 1.00 96.69 202 GLU A N 1
ATOM 1601 C CA . GLU A 1 202 ? -12.699 2.172 19.005 1.00 96.69 202 GLU A CA 1
ATOM 1602 C C . GLU A 1 202 ? -12.940 3.630 19.431 1.00 96.69 202 GLU A C 1
ATOM 1604 O O . GLU A 1 202 ? -14.060 3.999 19.789 1.00 96.69 202 GLU A O 1
ATOM 1609 N N . LYS A 1 203 ? -11.930 4.502 19.303 1.00 96.44 203 LYS A N 1
ATOM 1610 C CA . LYS A 1 203 ? -12.053 5.938 19.607 1.00 96.44 203 LYS A CA 1
ATOM 1611 C C . LYS A 1 203 ? -13.131 6.634 18.767 1.00 96.44 203 LYS A C 1
ATOM 1613 O O . LYS A 1 203 ? -13.869 7.466 19.296 1.00 96.44 203 LYS A O 1
ATOM 1618 N N . GLU A 1 204 ? -13.234 6.309 17.481 1.00 94.81 204 GLU A N 1
ATOM 1619 C CA . GLU A 1 204 ? -14.255 6.865 16.588 1.00 94.81 204 GLU A CA 1
ATOM 1620 C C . GLU A 1 204 ? -15.669 6.376 16.960 1.00 94.81 204 GLU A C 1
ATOM 1622 O O . GLU A 1 204 ? -16.609 7.173 16.952 1.00 94.81 204 GLU A O 1
ATOM 1627 N N . ILE A 1 205 ? -15.829 5.117 17.391 1.00 95.25 205 ILE A N 1
ATOM 1628 C CA . ILE A 1 205 ? -17.097 4.620 17.954 1.00 95.25 205 ILE A CA 1
ATOM 1629 C C . ILE A 1 205 ? -17.467 5.399 19.222 1.00 95.25 205 ILE A C 1
ATOM 1631 O O . ILE A 1 205 ? -18.579 5.925 19.306 1.00 95.25 205 ILE A O 1
ATOM 1635 N N . LEU A 1 206 ? -16.549 5.534 20.189 1.00 95.00 206 LEU A N 1
ATOM 1636 C CA . LEU A 1 206 ? -16.813 6.275 21.431 1.00 95.00 206 LEU A CA 1
ATOM 1637 C C . LEU A 1 206 ? -17.205 7.736 21.153 1.00 95.00 206 LEU A C 1
ATOM 1639 O O . LEU A 1 206 ? -18.126 8.266 21.783 1.00 95.00 206 LEU A O 1
ATOM 1643 N N . LYS A 1 207 ? -16.555 8.386 20.181 1.00 94.31 207 LYS A N 1
ATOM 1644 C CA . LYS A 1 207 ? -16.885 9.751 19.742 1.00 94.31 207 LYS A CA 1
ATOM 1645 C C . LYS A 1 207 ? -18.297 9.847 19.149 1.00 94.31 207 LYS A C 1
ATOM 1647 O O . LYS A 1 207 ? -19.016 10.796 19.449 1.00 94.31 207 LYS A O 1
ATOM 1652 N N . ARG A 1 208 ? -18.721 8.867 18.343 1.00 92.44 208 ARG A N 1
ATOM 1653 C CA . ARG A 1 208 ? -20.085 8.817 17.781 1.00 92.44 208 ARG A CA 1
ATOM 1654 C C . ARG A 1 208 ? -21.144 8.588 18.858 1.00 92.44 208 ARG A C 1
ATOM 1656 O O . ARG A 1 208 ? -22.159 9.277 18.852 1.00 92.44 208 ARG A O 1
ATOM 1663 N N . VAL A 1 209 ? -20.894 7.679 19.804 1.00 92.88 209 VAL A N 1
ATOM 1664 C CA . VAL A 1 209 ? -21.814 7.397 20.921 1.00 92.88 209 VAL A CA 1
ATOM 1665 C C . VAL A 1 209 ? -21.963 8.616 21.836 1.00 92.88 209 VAL A C 1
ATOM 1667 O O . VAL A 1 209 ? -23.083 9.042 22.108 1.00 92.88 209 VAL A O 1
ATOM 1670 N N . SER A 1 210 ? -20.853 9.231 22.258 1.00 89.88 210 SER A N 1
ATOM 1671 C CA . SER A 1 210 ? -20.884 10.442 23.095 1.00 89.88 210 SER A CA 1
ATOM 1672 C C . SER A 1 210 ? -21.547 11.630 22.387 1.00 89.88 210 SER A C 1
ATOM 1674 O O . SER A 1 210 ? -22.403 12.294 22.976 1.00 89.88 210 SER A O 1
ATOM 1676 N N . GLY A 1 211 ? -21.242 11.843 21.101 1.00 79.50 211 GLY A N 1
ATOM 1677 C CA . GLY A 1 211 ? -21.916 12.839 20.265 1.00 79.50 211 GLY A CA 1
ATOM 1678 C C . GLY A 1 211 ? -23.431 12.622 20.191 1.00 79.50 211 GLY A C 1
ATOM 1679 O O . GLY A 1 211 ? -24.188 13.569 20.388 1.00 79.50 211 GLY A O 1
ATOM 1680 N N . ALA A 1 212 ? -23.882 11.376 20.005 1.00 72.94 212 ALA A N 1
ATOM 1681 C CA . ALA A 1 212 ? -25.304 11.039 20.022 1.00 72.94 212 ALA A CA 1
ATOM 1682 C C . ALA A 1 212 ? -25.956 11.346 21.383 1.00 72.94 212 ALA A C 1
ATOM 1684 O O . ALA A 1 212 ? -27.007 11.984 21.423 1.00 72.94 212 ALA A O 1
ATOM 1685 N N . THR A 1 213 ? -25.323 10.975 22.505 1.00 66.56 213 THR A N 1
ATOM 1686 C CA . THR A 1 213 ? -25.872 11.261 23.846 1.00 66.56 213 THR A CA 1
ATOM 1687 C C . THR A 1 213 ? -25.993 12.756 24.157 1.00 66.56 213 THR A C 1
ATOM 1689 O O . THR A 1 213 ? -26.915 13.149 24.868 1.00 66.56 213 THR A O 1
ATOM 1692 N N . GLY A 1 214 ? -25.128 13.605 23.587 1.00 56.53 214 GLY A N 1
ATOM 1693 C CA . GLY A 1 214 ? -25.207 15.060 23.756 1.00 56.53 214 GLY A CA 1
ATOM 1694 C C . GLY A 1 214 ? -26.424 15.701 23.077 1.00 56.53 214 GLY A C 1
ATOM 1695 O O . GLY A 1 214 ? -26.975 16.667 23.601 1.00 56.53 214 GLY A O 1
ATOM 1696 N N . VAL A 1 215 ? -26.889 15.142 21.953 1.00 55.91 215 VAL A N 1
ATOM 1697 C CA . VAL A 1 215 ? -28.042 15.672 21.197 1.00 55.91 215 VAL A CA 1
ATOM 1698 C C . VAL A 1 215 ? -29.364 15.436 21.938 1.00 55.91 215 VAL A C 1
ATOM 1700 O O . VAL A 1 215 ? -30.233 16.306 21.939 1.00 55.91 215 VAL A O 1
ATOM 1703 N N . PHE A 1 216 ? -29.511 14.311 22.648 1.00 51.34 216 PHE A N 1
ATOM 1704 C CA . PHE A 1 216 ? -30.723 14.027 23.431 1.00 51.34 216 PHE A CA 1
ATOM 1705 C C . PHE A 1 216 ? -30.887 14.920 24.676 1.00 51.34 216 PHE A C 1
ATOM 1707 O O . PHE A 1 216 ? -32.001 15.074 25.172 1.00 51.34 216 PHE A O 1
ATOM 1714 N N . ALA A 1 217 ? -29.815 15.551 25.169 1.00 52.31 217 ALA A N 1
ATOM 1715 C CA . ALA A 1 217 ? -29.859 16.386 26.372 1.00 52.31 217 ALA A CA 1
ATOM 1716 C C . ALA A 1 217 ? -30.485 17.782 26.157 1.00 52.31 217 ALA A C 1
ATOM 1718 O O . ALA A 1 217 ? -30.853 18.443 27.126 1.00 52.31 217 ALA A O 1
ATOM 1719 N N . GLN A 1 218 ? -30.630 18.244 24.909 1.00 44.44 218 GLN A N 1
ATOM 1720 C CA . GLN A 1 218 ? -31.107 19.603 24.597 1.00 44.44 218 GLN A CA 1
ATOM 1721 C C . GLN A 1 218 ? -32.636 19.715 24.414 1.00 44.44 218 GLN A C 1
ATOM 1723 O O . GLN A 1 218 ? -33.145 20.808 24.182 1.00 44.44 218 GLN A O 1
ATOM 1728 N N . GLY A 1 219 ? -33.385 18.616 24.574 1.00 40.69 219 GLY A N 1
ATOM 1729 C CA . GLY A 1 219 ? -34.854 18.599 24.472 1.00 40.69 219 GLY A CA 1
ATOM 1730 C C . GLY A 1 219 ? -35.625 18.905 25.768 1.00 40.69 219 GLY A C 1
ATOM 1731 O O . GLY A 1 219 ? -36.850 18.988 25.739 1.00 40.69 219 GLY A O 1
ATOM 1732 N N . ALA A 1 220 ? -34.948 19.055 26.913 1.00 47.78 220 ALA A N 1
ATOM 1733 C CA . ALA A 1 220 ? -35.584 19.130 28.234 1.00 47.78 220 ALA A CA 1
ATOM 1734 C C . ALA A 1 220 ? -35.642 20.562 28.811 1.00 47.78 220 ALA A C 1
ATOM 1736 O O . ALA A 1 220 ? -34.949 20.902 29.773 1.00 47.78 220 ALA A O 1
ATOM 1737 N N . GLN A 1 221 ? -36.518 21.399 28.249 1.00 47.59 221 GLN A N 1
ATOM 1738 C CA . GLN A 1 221 ? -36.971 22.652 28.870 1.00 47.59 221 GLN A CA 1
ATOM 1739 C C . GLN A 1 221 ? -38.499 22.752 28.814 1.00 47.59 221 GLN A C 1
ATOM 1741 O O . GLN A 1 221 ? -39.063 23.357 27.906 1.00 47.59 221 GLN A O 1
ATOM 1746 N N . ILE A 1 222 ? -39.176 22.182 29.816 1.00 47.91 222 ILE A N 1
ATOM 1747 C CA . ILE A 1 222 ? -40.576 22.504 30.115 1.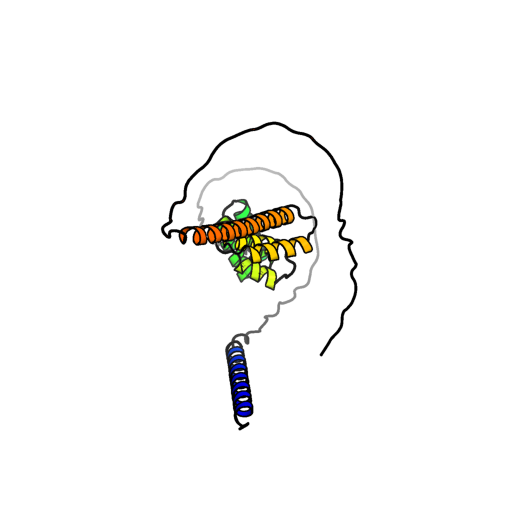00 47.91 222 ILE A CA 1
ATOM 1748 C C . ILE A 1 222 ? -40.694 22.891 31.592 1.00 47.91 222 ILE A C 1
ATOM 1750 O O . ILE A 1 222 ? -40.503 22.076 32.488 1.00 47.91 222 ILE A O 1
ATOM 1754 N N . SER A 1 223 ? -40.989 24.180 31.772 1.00 36.06 223 SER A N 1
ATOM 1755 C CA . SER A 1 223 ? -41.601 24.880 32.910 1.00 36.06 223 SER A CA 1
ATOM 1756 C C . SER A 1 223 ? -41.992 24.048 34.146 1.00 36.06 223 SER A C 1
ATOM 1758 O O . SER A 1 223 ? -42.780 23.108 34.061 1.00 36.06 223 SER A O 1
ATOM 1760 N N . GLY A 1 224 ? -41.494 24.446 35.321 1.00 37.41 224 GLY A N 1
ATOM 1761 C CA . GLY A 1 224 ? -41.711 23.727 36.581 1.00 37.41 224 GLY A CA 1
ATOM 1762 C C . GLY A 1 224 ? -42.920 24.183 37.408 1.00 37.41 224 GLY A C 1
ATOM 1763 O O . GLY A 1 224 ? -43.647 25.111 37.048 1.00 37.41 224 GLY A O 1
ATOM 1764 N N . LYS A 1 225 ? -43.081 23.583 38.598 1.00 36.19 225 LYS A N 1
ATOM 1765 C CA . LYS A 1 225 ? -43.819 24.207 39.707 1.00 36.19 225 LYS A CA 1
ATOM 1766 C C . LYS A 1 225 ? -43.290 23.777 41.082 1.00 36.19 225 LYS A C 1
ATOM 1768 O O . LYS A 1 225 ? -43.037 22.606 41.335 1.00 36.19 225 LYS A O 1
ATOM 1773 N N . THR A 1 226 ? -43.124 24.769 41.949 1.00 34.38 226 THR A N 1
ATOM 1774 C CA . THR A 1 226 ? -42.513 24.719 43.286 1.00 34.38 226 THR A CA 1
ATOM 1775 C C . THR A 1 226 ? -43.376 24.030 44.346 1.00 34.38 226 THR A C 1
ATOM 1777 O O . THR A 1 226 ? -44.550 24.375 44.461 1.00 34.38 226 THR A O 1
ATOM 1780 N N . ILE A 1 227 ? -42.767 23.228 45.234 1.00 35.25 227 ILE A N 1
ATOM 1781 C CA . ILE A 1 227 ? -43.224 23.034 46.629 1.00 35.25 227 ILE A CA 1
ATOM 1782 C C . ILE A 1 227 ? -42.000 23.087 47.581 1.00 35.25 227 ILE A C 1
ATOM 1784 O O . ILE A 1 227 ? -40.918 22.621 47.237 1.00 35.25 227 ILE A O 1
ATOM 1788 N N . LYS A 1 228 ? -42.167 23.742 48.742 1.00 35.84 228 LYS A N 1
ATOM 1789 C CA . LYS A 1 228 ? -41.185 23.948 49.844 1.00 35.84 228 LYS A CA 1
ATOM 1790 C C . LYS A 1 228 ? -41.163 22.694 50.766 1.00 35.84 228 LYS A C 1
ATOM 1792 O O . LYS A 1 228 ? -42.053 21.870 50.623 1.00 35.84 228 LYS A O 1
ATOM 1797 N N . SER A 1 229 ? -40.288 22.431 51.744 1.00 29.78 229 SER A N 1
ATOM 1798 C CA . SER A 1 229 ? -39.229 23.156 52.488 1.00 29.78 229 SER A CA 1
ATOM 1799 C C . SER A 1 229 ? -38.370 22.110 53.258 1.00 29.78 229 SER A C 1
ATOM 1801 O O . SER A 1 229 ? -38.799 20.967 53.368 1.00 29.78 229 SER A O 1
ATOM 1803 N N . GLY A 1 230 ? -37.189 22.478 53.790 1.00 29.45 230 GLY A N 1
ATOM 1804 C CA . GLY A 1 230 ? -36.298 21.592 54.590 1.00 29.45 230 GLY A CA 1
ATOM 1805 C C . GLY A 1 230 ? -36.752 21.349 56.054 1.00 29.45 230 GLY A C 1
ATOM 1806 O O . GLY A 1 230 ? -37.944 21.534 56.304 1.00 29.45 230 GLY A O 1
ATOM 1807 N N . PRO A 1 231 ? -35.864 21.012 57.035 1.00 45.00 231 PRO A N 1
ATOM 1808 C CA . PRO A 1 231 ? -34.397 21.234 57.061 1.00 45.00 231 PRO A CA 1
ATOM 1809 C C . PRO A 1 231 ? -33.551 20.003 57.576 1.00 45.00 231 PRO A C 1
ATOM 1811 O O . PRO A 1 231 ? -34.121 18.993 57.963 1.00 45.00 231 PRO A O 1
ATOM 1814 N N . VAL A 1 232 ? -32.222 19.917 57.343 1.00 32.12 232 VAL A N 1
ATOM 1815 C CA . VAL A 1 232 ? -31.074 20.189 58.281 1.00 32.12 232 VAL A CA 1
ATOM 1816 C C . VAL A 1 232 ? -31.063 19.341 59.576 1.00 32.12 232 VAL A C 1
ATOM 1818 O O . VAL A 1 232 ? -32.050 19.401 60.295 1.00 32.12 232 VAL A O 1
ATOM 1821 N N . ILE A 1 233 ? -29.999 18.636 60.022 1.00 32.53 233 ILE A N 1
ATOM 1822 C CA . ILE A 1 233 ? -28.669 18.176 59.502 1.00 32.53 233 ILE A CA 1
ATOM 1823 C C . ILE A 1 233 ? -28.144 17.083 60.485 1.00 32.53 233 ILE A C 1
ATOM 1825 O O . ILE A 1 233 ? -28.474 17.196 61.658 1.00 32.53 233 ILE A O 1
ATOM 1829 N N . GLU A 1 234 ? -27.308 16.106 60.071 1.00 28.30 234 GLU A N 1
ATOM 1830 C CA . GLU A 1 234 ? -26.059 15.705 60.790 1.00 28.30 234 GLU A CA 1
ATOM 1831 C C . GLU A 1 234 ? -25.201 14.650 60.053 1.00 28.30 234 GLU A C 1
ATOM 1833 O O . GLU A 1 234 ? -25.658 13.947 59.152 1.00 28.30 234 GLU A O 1
ATOM 1838 N N . SER A 1 235 ? -23.913 14.608 60.402 1.00 30.08 235 SER A N 1
ATOM 1839 C CA . SER A 1 235 ? -22.830 13.832 59.783 1.00 30.08 235 SER A CA 1
ATOM 1840 C C . SER A 1 235 ? -22.244 12.785 60.747 1.00 30.08 235 SER A C 1
ATOM 1842 O O . SER A 1 235 ? -22.475 12.880 61.945 1.00 30.08 235 SER A O 1
ATOM 1844 N N . VAL A 1 236 ? -21.430 11.842 60.225 1.00 29.59 236 VAL A N 1
ATOM 1845 C CA . VAL A 1 236 ? -20.112 11.379 60.761 1.00 29.59 236 VAL A CA 1
ATOM 1846 C C . VAL A 1 236 ? -19.801 9.875 60.514 1.00 29.59 236 VAL A C 1
ATOM 1848 O O . VAL A 1 236 ? -20.547 8.980 60.881 1.00 29.59 236 VAL A O 1
ATOM 1851 N N . SER A 1 237 ? -18.631 9.656 59.891 1.00 29.47 237 SER A N 1
ATOM 1852 C CA . SER A 1 237 ? -17.679 8.516 59.915 1.00 29.47 237 SER A CA 1
ATOM 1853 C C . SER A 1 237 ? -18.092 7.024 59.804 1.00 29.47 237 SER A C 1
ATOM 1855 O O . SER A 1 237 ? -18.687 6.441 60.700 1.00 29.47 237 SER A O 1
ATOM 1857 N N . SER A 1 238 ? -17.518 6.378 58.777 1.00 30.27 238 SER A N 1
ATOM 1858 C CA . SER A 1 238 ? -16.774 5.092 58.781 1.00 30.27 238 SER A CA 1
ATOM 1859 C C . SER A 1 238 ? -17.173 3.902 59.680 1.00 30.27 238 SER A C 1
ATOM 1861 O O . SER A 1 238 ? -17.041 3.963 60.902 1.00 30.27 238 SER A O 1
ATOM 1863 N N . SER A 1 239 ? -17.312 2.723 59.054 1.00 28.61 239 SER A N 1
ATOM 1864 C CA . SER A 1 239 ? -16.539 1.512 59.418 1.00 28.61 239 SER A CA 1
ATOM 1865 C C . SER A 1 239 ? -16.562 0.444 58.313 1.00 28.61 239 SER A C 1
ATOM 1867 O O . SER A 1 239 ? -17.450 0.431 57.465 1.00 28.61 239 SER A O 1
ATOM 1869 N N . SER A 1 240 ? -15.541 -0.416 58.305 1.00 33.75 240 SER A N 1
ATOM 1870 C CA . SER A 1 240 ? -15.239 -1.398 57.248 1.00 33.75 240 SER A CA 1
ATOM 1871 C C . SER A 1 240 ? -15.826 -2.799 57.502 1.00 33.75 240 SER A C 1
ATOM 1873 O O . SER A 1 240 ? -16.247 -3.103 58.613 1.00 33.75 240 SER A O 1
ATOM 1875 N N . GLN A 1 241 ? -15.642 -3.694 56.512 1.00 34.53 241 GLN A N 1
ATOM 1876 C CA . GLN A 1 241 ? -15.913 -5.153 56.514 1.00 34.53 241 GLN A CA 1
ATOM 1877 C C . GLN A 1 241 ? -17.393 -5.517 56.214 1.00 34.53 241 GLN A C 1
ATOM 1879 O O . GLN A 1 241 ? -18.293 -4.798 56.617 1.00 34.53 241 GLN A O 1
ATOM 1884 N N . LYS A 1 242 ? -17.726 -6.602 55.488 1.00 34.84 242 LYS A N 1
ATOM 1885 C CA . LYS A 1 242 ? -16.969 -7.846 55.220 1.00 34.84 242 LYS A CA 1
ATOM 1886 C C . LYS A 1 242 ? -17.434 -8.564 53.925 1.00 34.84 242 LYS A C 1
ATOM 1888 O O . LYS A 1 242 ? -18.569 -8.396 53.514 1.00 34.84 242 LYS A O 1
ATOM 1893 N N . LEU A 1 243 ? -16.511 -9.360 53.370 1.00 28.95 243 LEU A N 1
ATOM 1894 C CA . LEU A 1 243 ? -16.535 -10.433 52.342 1.00 28.95 243 LEU A CA 1
ATOM 1895 C C . LEU A 1 243 ? -17.831 -10.943 51.647 1.00 28.95 243 LEU A C 1
ATOM 1897 O O . LEU A 1 243 ? -18.918 -10.942 52.205 1.00 28.95 243 LEU A O 1
ATOM 1901 N N . ALA A 1 244 ? -17.560 -11.623 50.514 1.00 32.28 244 ALA A N 1
ATOM 1902 C CA . ALA A 1 244 ? -18.419 -12.434 49.628 1.00 32.28 244 ALA A CA 1
ATOM 1903 C C . ALA A 1 244 ? -19.199 -11.626 48.562 1.00 32.28 244 ALA A C 1
ATOM 1905 O O . ALA A 1 244 ? -19.651 -10.522 48.824 1.00 32.28 244 ALA A O 1
ATOM 1906 N N . GLU A 1 245 ? -19.339 -12.080 47.310 1.00 35.75 245 GLU A N 1
ATOM 1907 C CA . GLU A 1 245 ? -19.152 -13.434 46.761 1.00 35.75 245 GLU A CA 1
ATOM 1908 C C . GLU A 1 245 ? -18.595 -13.392 45.318 1.00 35.75 245 GLU A C 1
ATOM 1910 O O . GLU A 1 245 ? -19.038 -12.595 44.491 1.00 35.75 245 GLU A O 1
ATOM 1915 N N . VAL A 1 246 ? -17.623 -14.255 44.992 1.00 33.88 246 VAL A N 1
ATOM 1916 C CA . VAL A 1 246 ? -17.066 -14.371 43.630 1.00 33.88 246 VAL A CA 1
ATOM 1917 C C . VAL A 1 246 ? -17.986 -15.247 42.783 1.00 33.88 246 VAL A C 1
ATOM 1919 O O . VAL A 1 246 ? -18.014 -16.462 42.955 1.00 33.88 246 VAL A O 1
ATOM 1922 N N . ARG A 1 247 ? -18.699 -14.652 41.820 1.00 38.38 247 ARG A N 1
ATOM 1923 C CA . ARG A 1 247 ? -19.435 -15.412 40.798 1.00 38.38 247 ARG A CA 1
ATOM 1924 C C . ARG A 1 247 ? -18.545 -15.723 39.600 1.00 38.38 247 ARG A C 1
ATOM 1926 O O . ARG A 1 247 ? -18.511 -14.992 38.614 1.00 38.38 247 ARG A O 1
ATOM 1933 N N . THR A 1 248 ? -17.839 -16.844 39.694 1.00 34.94 248 THR A N 1
ATOM 1934 C CA . THR A 1 248 ? -17.233 -17.531 38.551 1.00 34.94 248 THR A CA 1
ATOM 1935 C C . THR A 1 248 ? -18.322 -18.001 37.584 1.00 34.94 248 THR A C 1
ATOM 1937 O O . THR A 1 248 ? -19.175 -18.812 37.938 1.00 34.94 248 THR A O 1
ATOM 1940 N N . ILE A 1 249 ? -18.279 -17.522 36.339 1.00 39.28 249 ILE A N 1
ATOM 1941 C CA . ILE A 1 249 ? -19.078 -18.077 35.239 1.00 39.28 249 ILE A CA 1
ATOM 1942 C C . ILE A 1 249 ? -18.240 -19.191 34.587 1.00 39.28 249 ILE A C 1
ATOM 1944 O O . ILE A 1 249 ? -17.124 -18.909 34.144 1.00 39.28 249 ILE A O 1
ATOM 1948 N N . PRO A 1 250 ? -18.712 -20.450 34.541 1.00 47.25 250 PRO A N 1
ATOM 1949 C CA . PRO A 1 250 ? -17.930 -21.551 33.993 1.00 47.25 250 PRO A CA 1
ATOM 1950 C C . PRO A 1 250 ? -17.906 -21.525 32.462 1.00 47.25 250 PRO A C 1
ATOM 1952 O O . PRO A 1 250 ? -18.941 -21.403 31.807 1.00 47.25 250 PRO A O 1
ATOM 1955 N N . ALA A 1 251 ? -16.723 -21.736 31.889 1.00 39.81 251 ALA A N 1
ATOM 1956 C CA . ALA A 1 251 ? -16.582 -22.031 30.471 1.00 39.81 251 ALA A CA 1
ATOM 1957 C C . ALA A 1 251 ? -17.097 -23.449 30.151 1.00 39.81 251 ALA A C 1
ATOM 1959 O O . ALA A 1 251 ? -16.729 -24.421 30.811 1.00 39.81 251 ALA A O 1
ATOM 1960 N N . LYS A 1 252 ? -17.891 -23.566 29.084 1.00 47.25 252 LYS A N 1
ATOM 1961 C CA . LYS A 1 252 ? -18.081 -24.790 28.288 1.00 47.25 252 LYS A CA 1
ATOM 1962 C C . LYS A 1 252 ? -17.767 -24.388 26.839 1.00 47.25 252 LYS A C 1
ATOM 1964 O O . LYS A 1 252 ? -18.341 -23.420 26.357 1.00 47.25 252 LYS A O 1
ATOM 1969 N N . VAL A 1 253 ? -16.686 -24.886 26.227 1.00 41.12 253 VAL A N 1
ATOM 1970 C CA . VAL A 1 253 ? -16.637 -26.184 25.509 1.00 41.12 253 VAL A CA 1
ATOM 1971 C C . VAL A 1 253 ? -17.749 -26.194 24.444 1.00 41.12 253 VAL A C 1
ATOM 1973 O O . VAL A 1 253 ? -18.903 -26.369 24.811 1.00 41.12 253 VAL A O 1
ATOM 1976 N N . VAL A 1 254 ? -17.526 -25.751 23.196 1.00 41.44 254 VAL A N 1
ATOM 1977 C CA . VAL A 1 254 ? -16.645 -26.274 22.113 1.00 41.44 254 VAL A CA 1
ATOM 1978 C C . VAL A 1 254 ? -17.133 -27.630 21.562 1.00 41.44 254 VAL A C 1
ATOM 1980 O O . VAL A 1 254 ? -17.393 -28.546 22.335 1.00 41.44 254 VAL A O 1
ATOM 1983 N N . ILE A 1 255 ? -17.128 -27.745 20.221 1.00 39.84 255 ILE A N 1
ATOM 1984 C CA . ILE A 1 255 ? -17.455 -28.899 19.343 1.00 39.84 255 ILE A CA 1
ATOM 1985 C C . ILE A 1 255 ? -18.942 -29.025 18.919 1.00 39.84 255 ILE A C 1
ATOM 1987 O O . ILE A 1 255 ? -19.847 -28.755 19.701 1.00 39.84 255 ILE A O 1
ATOM 1991 N N . LEU A 1 256 ? -19.125 -29.510 17.673 1.00 36.25 256 LEU A N 1
ATOM 1992 C CA . LEU A 1 256 ? -20.346 -29.803 16.889 1.00 36.25 256 LEU A CA 1
ATOM 1993 C C . LEU A 1 256 ? -20.915 -28.590 16.109 1.00 36.25 256 LEU A C 1
ATOM 1995 O O . LEU A 1 256 ? -21.193 -27.560 16.708 1.00 36.25 256 LEU A O 1
ATOM 1999 N N . ASN A 1 257 ? -21.130 -28.632 14.785 1.00 37.88 257 ASN A N 1
ATOM 2000 C CA . ASN A 1 257 ? -20.833 -29.662 13.772 1.00 37.88 257 ASN A CA 1
ATOM 2001 C C . ASN A 1 257 ? -20.653 -29.030 12.374 1.00 37.88 257 ASN A C 1
ATOM 2003 O O . ASN A 1 257 ? -21.248 -27.998 12.080 1.00 37.88 257 ASN A O 1
ATOM 2007 N N . CYS A 1 258 ? -19.898 -29.692 11.493 1.00 40.91 258 CYS A N 1
ATOM 2008 C CA . CYS A 1 258 ? -20.020 -29.503 10.042 1.00 40.91 258 CYS A CA 1
ATOM 2009 C C . CYS A 1 258 ? -21.192 -30.347 9.517 1.00 40.91 258 CYS A C 1
ATOM 2011 O O . CYS A 1 258 ? -21.269 -31.499 9.939 1.00 40.91 258 CYS A O 1
ATOM 2013 N N . TRP A 1 259 ? -22.004 -29.833 8.579 1.00 37.69 259 TRP A N 1
ATOM 2014 C CA . TRP A 1 259 ? -22.601 -30.533 7.411 1.00 37.69 259 TRP A CA 1
ATOM 2015 C C . TRP A 1 259 ? -23.650 -29.659 6.688 1.00 37.69 259 TRP A C 1
ATOM 2017 O O . TRP A 1 259 ? -23.938 -28.565 7.162 1.00 37.69 259 TRP A O 1
ATOM 2027 N N . GLU A 1 260 ? -24.164 -30.172 5.556 1.00 47.50 260 GLU A N 1
ATOM 2028 C CA . GLU A 1 260 ? -25.058 -29.538 4.556 1.00 47.50 260 GLU A CA 1
ATOM 2029 C C . GLU A 1 260 ? -24.331 -28.490 3.680 1.00 47.50 260 GLU A C 1
ATOM 2031 O O . GLU A 1 260 ? -23.843 -27.481 4.175 1.00 47.50 260 GLU A O 1
ATOM 2036 N N . VAL A 1 261 ? -24.123 -28.659 2.366 1.00 48.75 261 VAL A N 1
ATOM 2037 C CA . VAL A 1 261 ? -24.603 -29.647 1.370 1.00 48.75 261 VAL A CA 1
ATOM 2038 C C . VAL A 1 261 ? -26.123 -29.724 1.232 1.00 48.75 261 VAL A C 1
ATOM 2040 O O . VAL A 1 261 ? -26.749 -30.636 1.768 1.00 48.75 261 VAL A O 1
ATOM 2043 N N . LEU A 1 262 ? -26.659 -28.801 0.431 1.00 54.84 262 LEU A N 1
ATOM 2044 C CA . LEU A 1 262 ? -27.751 -28.999 -0.528 1.00 54.84 262 LEU A CA 1
ATOM 2045 C C . LEU A 1 262 ? -27.558 -28.014 -1.694 1.00 54.84 262 LEU A C 1
ATOM 2047 O O . LEU A 1 262 ? -27.131 -26.873 -1.408 1.00 54.84 262 LEU A O 1
#

Solvent-accessible surface area (backbone atoms only — not comparable to full-atom values): 16603 Å² total; per-residue (Å²): 143,71,74,69,56,62,56,51,54,52,52,52,51,52,52,52,51,52,53,53,52,52,53,54,50,54,60,55,75,72,68,83,89,89,78,86,88,89,86,85,87,84,82,87,88,84,83,88,87,82,89,87,86,86,84,90,88,91,86,88,83,88,83,90,89,80,92,85,85,92,71,77,73,74,59,64,68,69,76,75,78,86,72,86,72,78,87,40,33,66,55,30,36,51,53,12,49,52,28,44,74,72,67,36,36,67,64,13,37,53,25,17,49,53,8,36,75,68,48,76,42,35,67,38,32,28,51,32,19,53,32,26,53,76,70,77,42,89,20,47,64,35,16,45,55,10,34,77,68,34,84,77,44,47,70,22,29,51,50,27,17,49,38,25,48,76,69,68,39,38,64,65,16,34,53,29,19,49,52,32,30,71,77,41,80,77,46,62,68,45,53,49,51,32,52,52,39,48,53,52,43,53,51,52,50,54,50,51,54,54,53,53,58,58,62,68,65,75,75,79,81,78,89,86,85,90,84,89,81,89,82,93,89,92,87,85,81,89,86,84,89,80,87,85,81,86,84,81,79,81,88,75,85,84,87,89,82,91,80,79,90,132

Radius of gyration: 37.88 Å; Cα contacts (8 Å, |Δi|>4): 167; chains: 1; bounding box: 120×55×100 Å

Organism: Capsicum annuum (NCBI:txid4072)

pLDDT: mean 72.08, std 28.37, range [26.34, 98.88]

Nearest PDB structures (foldseek):
  6fd7-assembly1_A  TM=9.485E-01  e=6.174E-08  Homo sapiens
  2vyi-assembly2_B  TM=9.828E-01  e=1.790E-07  Homo sapiens
  6i57-assembly1_A  TM=9.740E-01  e=1.666E-06  Homo sapiens
  6qdl-assembly1_A  TM=8.781E-01  e=1.088E-05  Caenorhabditis elegans
  9gaw-assembly1_K  TM=7.652E-01  e=5.281E-03  Homo sapiens

Sequence (262 aa):
MEISSDICNALWMLLLFVIMFLISAVLCLTREDWSHTSELPTSPQVNGTRVGKPTSIGSAAGPYNYSENYNPISHLSSELVSEENNINANSEKELGNEFFKLKKFNEAIDCYSRSIALSPTAVAYANRAMAYLKIKRQAENDCTEALNLDDRYIKAYSRRSTAWKELGKLKESIEDAEFALRLEPQNQEIKKQYGEVKALYEKEILKRVSGATGVFAQGAQISGKTIKSGPVIESVSSSSQKLAEVRTIPAKVVILNCWEVL

Secondary structure (DSSP, 8-state):
--HHHHHHHHHHHHHHHHHHHHHHHHHHTT--S------PPPPPP--------------------------TTTTTTTSSSS------HHHHHHHHHHHHHTT-HHHHHHHHHHHHHHS--HHHHHHHHHHHHHTT---HHHHHHHHHH-TT-HHHHHHHHHHHHHTT-HHHHHHHHHHHHHH-TT-HHHHHHHHHHHHHHHHHHHHHHHHHHHHHGGG----------------------------PPPP-----------